Protein AF-A0A485DA08-F1 (afdb_monomer)

Structure (mmCIF, N/CA/C/O backbone):
data_AF-A0A485DA08-F1
#
_entry.id   AF-A0A485DA08-F1
#
loop_
_atom_site.group_PDB
_atom_site.id
_atom_site.type_symbol
_atom_site.label_atom_id
_atom_site.label_alt_id
_atom_site.label_comp_id
_atom_site.label_asym_id
_atom_site.label_entity_id
_atom_site.label_seq_id
_atom_site.pdbx_PDB_ins_code
_atom_site.Cartn_x
_atom_site.Cartn_y
_atom_site.Cartn_z
_atom_site.occupancy
_atom_site.B_iso_or_equiv
_atom_site.auth_seq_id
_atom_site.auth_comp_id
_atom_site.auth_asym_id
_atom_site.auth_atom_id
_atom_site.pdbx_PDB_model_num
ATOM 1 N N . MET A 1 1 ? -28.088 -1.353 9.184 1.00 78.06 1 MET A N 1
ATOM 2 C CA . MET A 1 1 ? -28.334 -0.936 10.583 1.00 78.06 1 MET A CA 1
ATOM 3 C C . MET A 1 1 ? -27.037 -1.175 11.334 1.00 78.06 1 MET A C 1
ATOM 5 O O . MET A 1 1 ? -26.453 -2.220 11.100 1.00 78.06 1 MET A O 1
ATOM 9 N N . VAL A 1 2 ? -26.554 -0.218 12.128 1.00 92.88 2 VAL A N 1
ATOM 10 C CA . VAL A 1 2 ? -25.319 -0.365 12.926 1.00 92.88 2 VAL A CA 1
ATOM 11 C C . VAL A 1 2 ? -25.723 -0.651 14.370 1.00 92.88 2 VAL A C 1
ATOM 13 O O . VAL A 1 2 ? -26.640 -0.004 14.876 1.00 92.88 2 VAL A O 1
ATOM 16 N N . SER A 1 3 ? -25.076 -1.623 15.008 1.00 95.06 3 SER A N 1
ATOM 17 C CA . SER A 1 3 ? -25.365 -2.071 16.374 1.00 95.06 3 SER A CA 1
ATOM 18 C C . SER A 1 3 ? -24.091 -2.117 17.229 1.00 95.06 3 SER A C 1
ATOM 20 O O . SER A 1 3 ? -22.995 -1.848 16.742 1.00 95.06 3 SER A O 1
ATOM 22 N N . GLY A 1 4 ? -24.216 -2.496 18.506 1.00 95.00 4 GLY A N 1
ATOM 23 C CA . GLY A 1 4 ? -23.060 -2.716 19.386 1.00 95.00 4 GLY A CA 1
ATOM 24 C C . GLY A 1 4 ? -22.165 -3.899 18.985 1.00 95.00 4 GLY A C 1
ATOM 25 O O . GLY A 1 4 ? -21.051 -4.004 19.488 1.00 95.00 4 GLY A O 1
ATOM 26 N N . PHE A 1 5 ? -22.625 -4.772 18.083 1.00 95.12 5 PHE A N 1
ATOM 27 C CA . PHE A 1 5 ? -21.857 -5.918 17.582 1.00 95.12 5 PHE A CA 1
ATOM 28 C C . PHE A 1 5 ? -21.074 -5.610 16.297 1.00 95.12 5 PHE A C 1
ATOM 30 O O . PHE A 1 5 ? -20.153 -6.354 15.945 1.00 95.12 5 PHE A O 1
ATOM 37 N N . THR A 1 6 ? -21.395 -4.494 15.632 1.00 97.12 6 THR A N 1
ATOM 38 C CA . THR A 1 6 ? -20.825 -4.130 14.335 1.00 97.12 6 THR A CA 1
ATOM 39 C C . THR A 1 6 ? -19.310 -3.945 14.426 1.00 97.12 6 THR A C 1
ATOM 41 O O . THR A 1 6 ? -18.796 -3.197 15.266 1.00 97.12 6 THR A O 1
ATOM 44 N N . GLN A 1 7 ? -18.586 -4.610 13.524 1.00 97.12 7 GLN A N 1
ATOM 45 C CA . GLN A 1 7 ? -17.144 -4.433 13.364 1.00 97.12 7 GLN A CA 1
ATOM 46 C C . GLN A 1 7 ? -16.840 -3.181 12.544 1.00 97.12 7 GLN A C 1
ATOM 48 O O . GLN A 1 7 ? -17.505 -2.879 11.553 1.00 97.12 7 GLN A O 1
ATOM 53 N N . VAL A 1 8 ? -15.801 -2.455 12.932 1.00 97.12 8 VAL A N 1
ATOM 54 C CA . VAL A 1 8 ? -15.388 -1.225 12.259 1.00 97.12 8 VAL A CA 1
ATOM 55 C C . VAL A 1 8 ? -14.069 -1.460 11.537 1.00 97.12 8 VAL A C 1
ATOM 57 O O . VAL A 1 8 ? -13.132 -2.058 12.062 1.00 97.12 8 VAL A O 1
ATOM 60 N N . VAL A 1 9 ? -13.983 -0.951 10.319 1.00 97.62 9 VAL A N 1
ATOM 61 C CA . VAL A 1 9 ? -12.714 -0.659 9.654 1.00 97.62 9 VAL A CA 1
ATOM 62 C C . VAL A 1 9 ? -12.714 0.814 9.278 1.00 97.62 9 VAL A C 1
ATOM 64 O O . VAL A 1 9 ? -13.768 1.427 9.109 1.00 97.62 9 VAL A O 1
ATOM 67 N N . ALA A 1 10 ? -11.543 1.418 9.152 1.00 97.81 10 ALA A N 1
ATOM 68 C CA . ALA A 1 10 ? -11.452 2.828 8.789 1.00 97.81 10 ALA A CA 1
ATOM 69 C C . ALA A 1 10 ? -10.574 3.042 7.564 1.00 97.81 10 ALA A C 1
ATOM 71 O O . ALA A 1 10 ? -9.757 2.196 7.207 1.00 97.81 10 ALA A O 1
ATOM 72 N N . VAL A 1 11 ? -10.722 4.203 6.938 1.00 98.31 11 VAL A N 1
ATOM 73 C CA . VAL A 1 11 ? -9.693 4.790 6.081 1.00 98.31 11 VAL A CA 1
ATOM 74 C C . VAL A 1 11 ? -9.275 6.130 6.671 1.00 98.31 11 VAL A C 1
ATOM 76 O O . VAL A 1 11 ? -10.125 6.985 6.913 1.00 98.31 11 VAL A O 1
ATOM 79 N N . ILE A 1 12 ? -7.973 6.303 6.905 1.00 98.19 12 ILE A N 1
ATOM 80 C CA . ILE A 1 12 ? -7.395 7.530 7.462 1.00 98.19 12 ILE A CA 1
ATOM 81 C C . ILE A 1 12 ? -6.596 8.304 6.417 1.00 98.19 12 ILE A C 1
ATOM 83 O O . ILE A 1 12 ? -5.911 7.710 5.580 1.00 98.19 12 ILE A O 1
ATOM 87 N N . GLY A 1 13 ? -6.644 9.631 6.488 1.00 97.38 13 GLY A N 1
ATOM 88 C CA . GLY A 1 13 ? -6.005 10.540 5.534 1.00 97.38 13 GLY A CA 1
ATOM 89 C C . GLY A 1 13 ? -6.291 12.000 5.864 1.00 97.38 13 GLY A C 1
ATOM 90 O O . GLY A 1 13 ? -7.008 12.273 6.823 1.00 97.38 13 GLY A O 1
ATOM 91 N N . HIS A 1 14 ? -5.725 12.912 5.070 1.00 96.56 14 HIS A N 1
ATOM 92 C CA . HIS A 1 14 ? -5.982 14.349 5.183 1.00 96.56 14 HIS A CA 1
ATOM 93 C C . HIS A 1 14 ? -5.669 15.099 3.869 1.00 96.56 14 HIS A C 1
ATOM 95 O O . HIS A 1 14 ? -4.539 15.009 3.380 1.00 96.56 14 HIS A O 1
ATOM 101 N N . PRO A 1 15 ? -6.616 15.857 3.284 1.00 95.81 15 PRO A N 1
ATOM 102 C CA . PRO A 1 15 ? -8.059 15.764 3.525 1.00 95.81 15 PRO A CA 1
ATOM 103 C C . PRO A 1 15 ? -8.587 14.376 3.129 1.00 95.81 15 PRO A C 1
ATOM 105 O O . PRO A 1 15 ? -8.014 13.717 2.254 1.00 95.81 15 PRO A O 1
ATOM 108 N N . ILE A 1 16 ? -9.673 13.916 3.758 1.00 94.00 16 ILE A N 1
ATOM 109 C CA . ILE A 1 16 ? -10.235 12.576 3.490 1.00 94.00 16 ILE A CA 1
ATOM 110 C C . ILE A 1 16 ? -11.349 12.564 2.430 1.00 94.00 16 ILE A C 1
ATOM 112 O O . ILE A 1 16 ? -11.714 11.504 1.932 1.00 94.00 16 ILE A O 1
ATOM 116 N N . THR A 1 17 ? -11.899 13.718 2.058 1.00 90.56 17 THR A N 1
ATOM 117 C CA . THR A 1 17 ? -13.181 13.843 1.331 1.00 90.56 17 THR A CA 1
ATOM 118 C C . THR A 1 17 ? -13.250 13.115 -0.016 1.00 90.56 17 THR A C 1
ATOM 120 O O . THR A 1 17 ? -14.321 12.681 -0.431 1.00 90.56 17 THR A O 1
ATOM 123 N N . GLN A 1 18 ? -12.122 12.943 -0.701 1.00 88.44 18 GLN A N 1
ATOM 124 C CA . GLN A 1 18 ? -12.028 12.304 -2.015 1.00 88.44 18 GLN A CA 1
ATOM 125 C C . GLN A 1 18 ? -11.972 10.765 -1.986 1.00 88.44 18 GLN A C 1
ATOM 127 O O . GLN A 1 18 ? -11.918 10.139 -3.050 1.00 88.44 18 GLN A O 1
ATOM 132 N N . VAL A 1 19 ? -11.903 10.129 -0.809 1.00 91.88 19 VAL A N 1
ATOM 133 C CA . VAL A 1 19 ? -11.719 8.671 -0.735 1.00 91.88 19 VAL A CA 1
ATOM 134 C C . VAL A 1 19 ? -12.990 7.910 -1.103 1.00 91.88 19 VAL A C 1
ATOM 136 O O . VAL A 1 19 ? -14.075 8.180 -0.603 1.00 91.88 19 VAL A O 1
ATOM 139 N N . LYS A 1 20 ? -12.835 6.891 -1.953 1.00 94.12 20 LYS A N 1
ATOM 140 C CA . LYS A 1 20 ? -13.937 6.022 -2.403 1.00 94.12 20 LYS A CA 1
ATOM 141 C C . LYS A 1 20 ? -14.049 4.715 -1.617 1.00 94.12 20 LYS A C 1
ATOM 143 O O . LYS A 1 20 ? -15.030 3.993 -1.761 1.00 94.12 20 LYS A O 1
ATOM 148 N N . SER A 1 21 ? -13.047 4.393 -0.794 1.00 94.88 21 SER A N 1
ATOM 149 C CA . SER A 1 21 ? -13.005 3.137 -0.040 1.00 94.88 21 SER A CA 1
ATOM 150 C C . SER A 1 21 ? -14.250 2.909 0.827 1.00 94.88 21 SER A C 1
ATOM 152 O O . SER A 1 21 ? -14.778 1.804 0.751 1.00 94.88 21 SER A O 1
ATOM 154 N N . PRO A 1 22 ? -14.791 3.905 1.567 1.00 96.56 22 PRO A N 1
ATOM 155 C CA . PRO A 1 22 ? -15.984 3.689 2.382 1.00 96.56 22 PRO A CA 1
ATOM 156 C C . PRO A 1 22 ? -17.185 3.224 1.560 1.00 96.56 22 PRO A C 1
ATOM 158 O O . PRO A 1 22 ? -17.860 2.280 1.952 1.00 96.56 22 PRO A O 1
ATOM 161 N N . GLU A 1 23 ? -17.424 3.828 0.392 1.00 96.94 23 GLU A N 1
ATOM 162 C CA . GLU A 1 23 ? -18.522 3.425 -0.491 1.00 96.94 23 GLU A CA 1
ATOM 163 C C . GLU A 1 23 ? -18.347 1.977 -0.972 1.00 96.94 23 GLU A C 1
ATOM 165 O O . GLU A 1 23 ? -19.266 1.166 -0.853 1.00 96.94 23 GLU A O 1
ATOM 170 N N . ASN A 1 24 ? -17.153 1.636 -1.465 1.00 96.19 24 ASN A N 1
ATOM 171 C CA . ASN A 1 24 ? -16.864 0.307 -2.003 1.00 96.19 24 ASN A CA 1
ATOM 172 C C . ASN A 1 24 ? -16.958 -0.788 -0.930 1.00 96.19 24 ASN A C 1
ATOM 174 O O . ASN A 1 24 ? -17.580 -1.822 -1.158 1.00 96.19 24 ASN A O 1
ATOM 178 N N . PHE A 1 25 ? -16.359 -0.560 0.243 1.00 97.06 25 PHE A N 1
ATOM 179 C CA . PHE A 1 25 ? -16.361 -1.536 1.333 1.00 97.06 25 PHE A CA 1
ATOM 180 C C . PHE A 1 25 ? -17.750 -1.700 1.940 1.00 97.06 25 PHE A C 1
ATOM 182 O O . PHE A 1 25 ? -18.176 -2.828 2.143 1.00 97.06 25 PHE A O 1
ATOM 189 N N . ASN A 1 26 ? -18.491 -0.612 2.177 1.00 97.56 26 ASN A N 1
ATOM 190 C CA . ASN A 1 26 ? -19.841 -0.716 2.737 1.00 97.56 26 ASN A CA 1
ATOM 191 C C . ASN A 1 26 ? -20.812 -1.404 1.777 1.00 97.56 26 ASN A C 1
ATOM 193 O O . ASN A 1 26 ? -21.660 -2.177 2.220 1.00 97.56 26 ASN A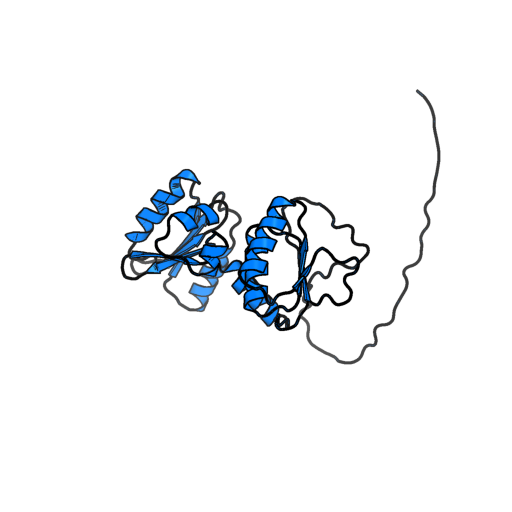 O 1
ATOM 197 N N . ARG A 1 27 ? -20.665 -1.178 0.465 1.00 97.88 27 ARG A N 1
ATOM 198 C CA . ARG A 1 27 ? -21.413 -1.927 -0.550 1.00 97.88 27 ARG A CA 1
ATOM 199 C C . ARG A 1 27 ? -21.095 -3.420 -0.476 1.00 97.88 27 ARG A C 1
ATOM 201 O O . ARG A 1 27 ? -22.013 -4.224 -0.370 1.00 97.88 27 ARG A O 1
ATOM 208 N N . TYR A 1 28 ? -19.810 -3.770 -0.447 1.00 97.19 28 TYR A N 1
ATOM 209 C CA . TYR A 1 28 ? -19.369 -5.156 -0.309 1.00 97.19 28 TYR A CA 1
ATOM 210 C C . TYR A 1 28 ? -19.883 -5.800 0.990 1.00 97.19 28 TYR A C 1
ATOM 212 O O . TYR A 1 28 ? -20.427 -6.898 0.953 1.00 97.19 28 TYR A O 1
ATOM 220 N N . PHE A 1 29 ? -19.793 -5.114 2.134 1.00 97.06 29 PHE A N 1
ATOM 221 C CA . PHE A 1 29 ? -20.309 -5.620 3.409 1.00 97.06 29 PHE A CA 1
ATOM 222 C C . PHE A 1 29 ? -21.815 -5.876 3.362 1.00 97.06 29 PHE A C 1
ATOM 224 O O . PHE A 1 29 ? -22.266 -6.910 3.848 1.00 97.06 29 PHE A O 1
ATOM 231 N N . ALA A 1 30 ? -22.586 -4.989 2.728 1.00 96.56 30 ALA A N 1
ATOM 232 C CA . ALA A 1 30 ? -24.021 -5.181 2.550 1.00 96.56 30 ALA A CA 1
ATOM 233 C C . ALA A 1 30 ? -24.337 -6.387 1.647 1.00 96.56 30 ALA A C 1
ATOM 235 O O . ALA A 1 30 ? -25.183 -7.206 2.002 1.00 96.56 30 ALA A O 1
ATOM 236 N N . GLU A 1 31 ? -23.638 -6.527 0.517 1.00 97.75 31 GLU A N 1
ATOM 237 C CA . GLU A 1 31 ? -23.794 -7.655 -0.416 1.00 97.75 31 GLU A CA 1
ATOM 238 C C . GLU A 1 31 ? -23.437 -9.000 0.232 1.00 97.75 31 GLU A C 1
ATOM 240 O O . GLU A 1 31 ? -24.087 -10.006 -0.042 1.00 97.75 31 GLU A O 1
ATOM 245 N N . GLN A 1 32 ? -22.433 -9.015 1.112 1.00 97.62 32 GLN A N 1
ATOM 246 C CA . GLN A 1 32 ? -21.987 -10.208 1.839 1.00 97.62 32 GLN A CA 1
ATOM 247 C C . GLN A 1 32 ? -22.701 -10.416 3.185 1.00 97.62 32 GLN A C 1
ATOM 249 O O . GLN A 1 32 ? -22.339 -11.326 3.927 1.00 97.62 32 GLN A O 1
ATOM 254 N N . GLN A 1 33 ? -23.686 -9.575 3.525 1.00 96.25 33 GLN A N 1
ATOM 255 C CA . GLN A 1 33 ? -24.402 -9.603 4.809 1.00 96.25 33 GLN A CA 1
ATOM 256 C C . GLN A 1 33 ? -23.464 -9.585 6.034 1.00 96.25 33 GLN A C 1
ATOM 258 O O . GLN A 1 33 ? -23.736 -10.205 7.062 1.00 96.25 33 GLN A O 1
ATOM 263 N N . MET A 1 34 ? -22.344 -8.869 5.927 1.00 96.25 34 MET A N 1
ATOM 264 C CA . MET A 1 34 ? -21.373 -8.706 7.005 1.00 96.25 34 MET A CA 1
ATOM 265 C C . MET A 1 34 ? -21.822 -7.584 7.945 1.00 96.25 34 MET A C 1
ATOM 267 O O . MET A 1 34 ? -22.087 -6.469 7.492 1.00 96.25 34 MET A O 1
ATOM 271 N N . ASP A 1 35 ? -21.845 -7.842 9.257 1.00 96.62 35 ASP A N 1
ATOM 272 C CA . ASP A 1 35 ? -22.070 -6.805 10.276 1.00 96.62 35 ASP A CA 1
ATOM 273 C C . ASP A 1 35 ? -20.799 -5.962 10.458 1.00 96.62 35 ASP A C 1
ATOM 275 O O . ASP A 1 35 ? -20.039 -6.086 11.422 1.00 96.62 35 ASP A O 1
ATOM 279 N N . SER A 1 36 ? -20.484 -5.174 9.432 1.00 97.31 36 SER A N 1
ATOM 280 C CA . SER A 1 36 ? -19.269 -4.375 9.348 1.00 97.31 36 SER A CA 1
ATOM 281 C C . SER A 1 36 ? -19.519 -3.041 8.660 1.00 97.31 36 SER A C 1
ATOM 283 O O . SER A 1 36 ? -20.345 -2.935 7.754 1.00 97.31 36 SER A O 1
ATOM 285 N N . VAL A 1 37 ? -18.771 -2.019 9.070 1.00 97.56 37 VAL A N 1
ATOM 286 C CA . VAL A 1 37 ? -18.805 -0.690 8.457 1.00 97.56 37 VAL A CA 1
ATOM 287 C C . VAL A 1 37 ? -17.393 -0.161 8.236 1.00 97.56 37 VAL A C 1
ATOM 289 O O . VAL A 1 37 ? -16.526 -0.276 9.102 1.00 97.56 37 VAL A O 1
ATOM 292 N N . MET A 1 38 ? -17.166 0.440 7.070 1.00 97.94 38 MET A N 1
ATOM 293 C CA . MET A 1 38 ? -16.008 1.276 6.795 1.00 97.94 38 MET A CA 1
ATOM 294 C C . MET A 1 38 ? -16.358 2.749 6.983 1.00 97.94 38 MET A C 1
ATOM 296 O O . MET A 1 38 ? -17.259 3.262 6.315 1.00 97.94 38 MET A O 1
ATOM 300 N N . ILE A 1 39 ? -15.595 3.442 7.828 1.00 97.12 39 ILE A N 1
ATOM 301 C CA . ILE A 1 39 ? -15.735 4.887 8.051 1.00 97.12 39 ILE A CA 1
ATOM 302 C C . ILE A 1 39 ? -14.521 5.668 7.516 1.00 97.12 39 ILE A C 1
ATOM 304 O O . ILE A 1 39 ? -13.384 5.207 7.653 1.00 97.12 39 ILE A O 1
ATOM 308 N N . PRO A 1 40 ? -14.716 6.849 6.903 1.00 97.88 40 PRO A N 1
ATOM 309 C CA . PRO A 1 40 ? -13.626 7.789 6.678 1.00 97.88 40 PRO A CA 1
ATOM 310 C C . PRO A 1 40 ? -13.299 8.528 7.978 1.00 97.88 40 PRO A C 1
ATOM 312 O O . PRO A 1 40 ? -14.202 8.990 8.674 1.00 97.88 40 PRO A O 1
ATOM 315 N N . VAL A 1 41 ? -12.013 8.670 8.291 1.00 97.94 41 VAL A N 1
ATOM 316 C CA . VAL A 1 41 ? -11.549 9.454 9.441 1.00 97.94 41 VAL A CA 1
ATOM 317 C C . VAL A 1 41 ? -10.520 10.466 8.951 1.00 97.94 41 VAL A C 1
ATOM 319 O O . VAL A 1 41 ? -9.446 10.095 8.473 1.00 97.94 41 VAL A O 1
ATOM 322 N N . ASP A 1 42 ? -10.870 11.747 9.040 1.00 97.94 42 ASP A N 1
ATOM 323 C CA . ASP A 1 42 ? -9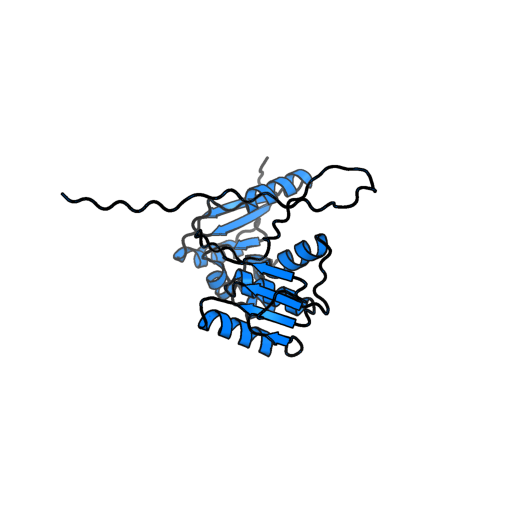.955 12.839 8.717 1.00 97.94 42 ASP A CA 1
ATOM 324 C C . ASP A 1 42 ? -9.041 13.092 9.921 1.00 97.94 42 ASP A C 1
ATOM 326 O O . ASP A 1 42 ? -9.508 13.482 10.992 1.00 97.94 42 ASP A O 1
ATOM 330 N N . ILE A 1 43 ? -7.752 12.788 9.768 1.00 97.56 43 ILE A N 1
ATOM 331 C CA . ILE A 1 43 ? -6.758 12.863 10.844 1.00 97.56 43 ILE A CA 1
ATOM 332 C C . ILE A 1 43 ? -5.662 13.820 10.408 1.00 97.56 43 ILE A C 1
ATOM 334 O O . ILE A 1 43 ? -4.986 13.556 9.415 1.00 97.56 43 ILE A O 1
ATOM 338 N N . ALA A 1 44 ? -5.441 14.892 11.168 1.00 97.50 44 ALA A N 1
ATOM 339 C CA . ALA A 1 44 ? -4.331 15.804 10.918 1.00 97.50 44 ALA A CA 1
ATOM 340 C C . ALA A 1 44 ? -2.973 15.058 10.981 1.00 97.50 44 ALA A C 1
ATOM 342 O O . ALA A 1 44 ? -2.836 14.125 11.781 1.00 97.50 44 ALA A O 1
ATOM 343 N N . PRO A 1 45 ? -1.965 15.422 10.162 1.00 97.00 45 PRO A N 1
ATOM 344 C CA . PRO A 1 45 ? -0.660 14.741 10.116 1.00 97.00 45 PRO A CA 1
ATOM 345 C C . PRO A 1 45 ? 0.007 14.519 11.478 1.00 97.00 45 PRO A C 1
ATOM 347 O O . PRO A 1 45 ? 0.581 13.460 11.727 1.00 97.00 45 PRO A O 1
ATOM 350 N N . GLU A 1 46 ? -0.102 15.493 12.370 1.00 97.38 46 GLU A N 1
ATOM 351 C CA . GLU A 1 46 ? 0.432 15.481 13.728 1.00 97.38 46 GLU A CA 1
ATOM 352 C C . GLU A 1 46 ? -0.274 14.479 14.655 1.00 97.38 46 GLU A C 1
ATOM 354 O O . GLU A 1 46 ? 0.367 13.916 15.539 1.00 97.38 46 GLU A O 1
ATOM 359 N N . ALA A 1 47 ? -1.553 14.182 14.412 1.00 98.00 47 ALA A N 1
ATOM 360 C CA . ALA A 1 47 ? -2.382 13.324 15.263 1.00 98.00 47 ALA A CA 1
ATOM 361 C C . ALA A 1 47 ? -2.356 11.837 14.854 1.00 98.00 47 ALA A C 1
ATOM 363 O O . ALA A 1 47 ? -2.962 10.990 15.514 1.00 98.00 47 ALA A O 1
ATOM 364 N N . VAL A 1 48 ? -1.655 11.479 13.769 1.00 98.19 48 VAL A N 1
ATOM 365 C CA . VAL A 1 48 ? -1.619 10.091 13.271 1.00 98.19 48 VAL A CA 1
ATOM 366 C C . VAL A 1 48 ? -1.008 9.115 14.282 1.00 98.19 48 VAL A C 1
ATOM 368 O O . VAL A 1 48 ? -1.417 7.957 14.349 1.00 98.19 48 VAL A O 1
ATOM 371 N N . ALA A 1 49 ? -0.049 9.575 15.091 1.00 98.38 49 ALA A N 1
ATOM 372 C CA . ALA A 1 49 ? 0.575 8.754 16.124 1.00 98.38 49 ALA A CA 1
ATOM 373 C C . ALA A 1 49 ? -0.419 8.393 17.232 1.00 98.38 49 ALA A C 1
ATOM 375 O O . ALA A 1 49 ? -0.548 7.216 17.572 1.00 98.38 49 ALA A O 1
ATOM 376 N N . ASP A 1 50 ? -1.176 9.377 17.714 1.00 98.50 50 ASP A N 1
ATOM 377 C CA . ASP A 1 50 ? -2.189 9.182 18.751 1.00 98.50 50 ASP A CA 1
ATOM 378 C C . ASP A 1 50 ? -3.332 8.296 18.251 1.00 98.50 50 ASP A C 1
ATOM 380 O O . ASP A 1 50 ? -3.789 7.401 18.963 1.00 98.50 50 ASP A O 1
ATOM 384 N N . TYR A 1 51 ? -3.738 8.464 16.989 1.00 98.00 51 TYR A N 1
ATOM 385 C CA . TYR A 1 51 ? -4.734 7.598 16.362 1.00 98.00 51 TYR A CA 1
ATOM 386 C C . TYR A 1 51 ? -4.287 6.127 16.339 1.00 98.00 51 TYR A C 1
ATOM 388 O O . TYR A 1 51 ? -5.041 5.237 16.740 1.00 98.00 51 TYR A O 1
ATOM 396 N N . LEU A 1 52 ? -3.052 5.850 15.902 1.00 98.12 52 LEU A N 1
ATOM 397 C CA . LEU A 1 52 ? -2.526 4.481 15.877 1.00 98.12 52 LEU A CA 1
ATOM 398 C C . LEU A 1 52 ? -2.287 3.929 17.288 1.00 98.12 52 LEU A C 1
ATOM 400 O O . LEU A 1 52 ? -2.431 2.727 17.503 1.00 98.12 52 LEU A O 1
ATOM 404 N N . LEU A 1 53 ? -1.969 4.777 18.268 1.00 98.00 53 LEU A N 1
ATOM 405 C CA . LEU A 1 53 ? -1.916 4.369 19.669 1.00 98.00 53 LEU A CA 1
ATOM 406 C C . LEU A 1 53 ? -3.296 3.924 20.171 1.00 98.00 53 LEU A C 1
ATOM 408 O O . LEU A 1 53 ? -3.414 2.828 20.717 1.00 98.00 53 LEU A O 1
ATOM 412 N N . ALA A 1 54 ? -4.339 4.714 19.912 1.00 97.56 54 ALA A N 1
ATOM 413 C CA . ALA A 1 54 ? -5.713 4.386 20.286 1.00 97.56 54 ALA A CA 1
ATOM 414 C C . ALA A 1 54 ? -6.230 3.114 19.589 1.00 97.56 54 ALA A C 1
ATOM 416 O O . ALA A 1 54 ? -6.919 2.301 20.210 1.00 97.56 54 ALA A O 1
ATOM 417 N N . LEU A 1 55 ? -5.854 2.894 18.322 1.00 97.62 55 LEU A N 1
ATOM 418 C CA . LEU A 1 55 ? -6.248 1.714 17.545 1.00 97.62 55 LEU A CA 1
ATOM 419 C C . LEU A 1 55 ? -5.900 0.394 18.257 1.00 97.62 55 LEU A C 1
ATOM 421 O O . LEU A 1 55 ? -6.695 -0.551 18.206 1.00 97.62 55 LEU A O 1
ATOM 425 N N . ARG A 1 56 ? -4.764 0.339 18.968 1.00 97.50 56 ARG A N 1
ATOM 426 C CA . ARG A 1 56 ? -4.318 -0.853 19.716 1.00 97.50 56 ARG A CA 1
ATOM 427 C C . ARG 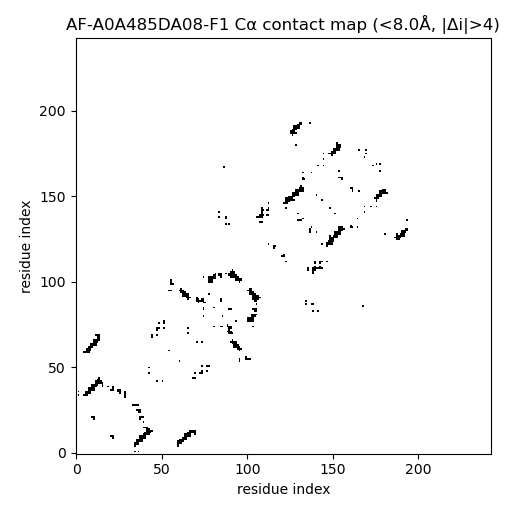A 1 56 ? -5.382 -1.324 20.718 1.00 97.50 56 ARG A C 1
ATOM 429 O O . ARG A 1 56 ? -5.715 -2.507 20.751 1.00 97.50 56 ARG A O 1
ATOM 436 N N . GLY A 1 57 ? -5.999 -0.392 21.448 1.00 96.56 57 GLY A N 1
ATOM 437 C CA . GLY A 1 57 ? -7.059 -0.668 22.428 1.00 96.56 57 GLY A CA 1
ATOM 438 C C . GLY A 1 57 ? -8.479 -0.769 21.853 1.00 96.56 57 GLY A C 1
ATOM 439 O O . GLY A 1 57 ? -9.409 -1.121 22.574 1.00 96.56 57 GLY A O 1
ATOM 440 N N . TRP A 1 58 ? -8.684 -0.477 20.564 1.00 96.56 58 TRP A N 1
ATOM 441 C CA . TRP A 1 58 ? -10.025 -0.376 19.978 1.00 96.56 58 TRP A CA 1
ATOM 442 C C . TRP A 1 58 ? -10.638 -1.746 19.650 1.00 96.56 58 TRP A C 1
ATOM 444 O O . TRP A 1 58 ? -10.506 -2.249 18.536 1.00 96.56 58 TRP A O 1
ATOM 454 N N . LEU A 1 59 ? -11.323 -2.372 20.605 1.00 95.56 59 LEU A N 1
ATOM 455 C CA . LEU A 1 59 ? -11.696 -3.796 20.554 1.00 95.56 59 LEU A CA 1
ATOM 456 C C . LEU A 1 59 ? -12.472 -4.252 19.303 1.00 95.56 59 LEU A C 1
ATOM 458 O O . LEU A 1 59 ? -12.159 -5.313 18.775 1.00 95.56 59 LEU A O 1
ATOM 462 N N . ASN A 1 60 ? -13.423 -3.467 18.791 1.00 96.19 60 ASN A N 1
ATOM 463 C CA . ASN A 1 60 ? -14.206 -3.813 17.594 1.00 96.19 60 ASN A CA 1
ATOM 464 C C . ASN A 1 60 ? -13.667 -3.201 16.286 1.00 96.19 60 ASN A C 1
ATOM 466 O O . ASN A 1 60 ? -14.423 -3.076 15.323 1.00 96.19 60 ASN A O 1
ATOM 470 N N . MET A 1 61 ? -12.389 -2.802 16.235 1.00 95.81 61 MET A N 1
ATOM 471 C CA . MET A 1 61 ? -11.732 -2.383 14.994 1.00 95.81 61 MET A CA 1
ATOM 472 C C . MET A 1 61 ? -10.568 -3.301 14.626 1.00 95.81 61 MET A C 1
ATOM 474 O O . MET A 1 61 ? -9.578 -3.403 15.350 1.00 95.81 61 MET A O 1
ATOM 478 N N . SER A 1 62 ? -10.688 -3.955 13.470 1.00 92.31 62 SER A N 1
ATOM 479 C CA . SER A 1 62 ? -9.758 -4.995 13.004 1.00 92.31 62 SER A CA 1
ATOM 480 C C . SER A 1 62 ? -8.583 -4.457 12.182 1.00 92.31 62 SER A C 1
ATOM 482 O O . SER A 1 62 ? -7.560 -5.130 12.030 1.00 92.31 62 SER A O 1
ATOM 484 N N . GLY A 1 63 ? -8.696 -3.238 11.657 1.00 95.75 63 GLY A N 1
ATOM 485 C CA . GLY A 1 63 ? -7.653 -2.627 10.849 1.00 95.75 63 GLY A CA 1
ATOM 486 C C . GLY A 1 63 ? -8.091 -1.334 10.180 1.00 95.75 63 GLY A C 1
ATOM 487 O O . GLY A 1 63 ? -9.259 -0.940 10.232 1.00 95.75 63 GLY A O 1
ATOM 488 N N . VAL A 1 64 ? -7.127 -0.675 9.545 1.00 97.94 64 VAL A N 1
ATOM 489 C CA . VAL A 1 64 ? -7.318 0.622 8.897 1.00 97.94 64 VAL A CA 1
ATOM 490 C C . VAL A 1 64 ? -6.596 0.677 7.557 1.00 97.94 64 VAL A C 1
ATOM 492 O O . VAL A 1 64 ? -5.476 0.193 7.408 1.00 97.94 64 VAL A O 1
ATOM 495 N N . LEU A 1 65 ? -7.234 1.288 6.568 1.00 98.31 65 LEU A N 1
ATOM 496 C CA . LEU A 1 65 ? -6.581 1.747 5.354 1.00 98.31 65 LEU A CA 1
ATOM 497 C C . LEU A 1 65 ? -5.918 3.096 5.624 1.00 98.31 65 LEU A C 1
ATOM 499 O O . LEU A 1 65 ? -6.460 3.939 6.335 1.00 98.31 65 LEU A O 1
ATOM 503 N N . VAL A 1 66 ? -4.761 3.316 5.016 1.00 97.69 66 VAL A N 1
ATOM 504 C CA . VAL A 1 66 ? -3.962 4.529 5.190 1.00 97.69 66 VAL A CA 1
ATOM 505 C C . VAL A 1 66 ? -3.757 5.177 3.828 1.00 97.69 66 VAL A C 1
ATOM 507 O O . VAL A 1 66 ? -3.244 4.558 2.893 1.00 97.69 66 VAL A O 1
ATOM 510 N N . THR A 1 67 ? -4.154 6.438 3.696 1.00 94.81 67 THR A N 1
ATOM 511 C CA . THR A 1 67 ? -3.911 7.234 2.491 1.00 94.81 67 THR A CA 1
ATOM 512 C C . THR A 1 67 ? -3.020 8.439 2.786 1.00 94.81 67 THR A C 1
ATOM 514 O O . THR A 1 67 ? -2.446 8.564 3.868 1.00 94.81 67 THR A O 1
ATOM 517 N N . VAL A 1 68 ? -2.805 9.284 1.779 1.00 91.50 68 VAL A N 1
ATOM 518 C CA . VAL A 1 68 ? -2.011 10.507 1.911 1.00 91.50 68 VAL A CA 1
ATOM 519 C C . VAL A 1 68 ? -2.552 11.404 3.038 1.00 91.50 68 VAL A C 1
ATOM 521 O O . VAL A 1 68 ? -3.771 11.481 3.214 1.00 91.50 68 VAL A O 1
ATOM 524 N N . PRO A 1 69 ? -1.671 12.072 3.802 1.00 94.50 69 PRO A N 1
ATOM 525 C CA . PRO A 1 69 ? -0.203 12.040 3.745 1.00 94.50 69 PRO A CA 1
ATOM 526 C C . PRO A 1 69 ? 0.431 10.975 4.669 1.00 94.50 69 PRO A C 1
ATOM 528 O O . PRO A 1 69 ? 1.647 10.937 4.836 1.00 94.50 69 PRO A O 1
ATOM 531 N N . HIS A 1 70 ? -0.368 10.085 5.260 1.00 97.00 70 HIS A N 1
ATOM 532 C CA . HIS A 1 70 ? 0.032 9.284 6.422 1.00 97.00 70 HIS A CA 1
ATOM 533 C C . HIS A 1 70 ? 0.871 8.046 6.109 1.00 97.00 70 HIS A C 1
ATOM 535 O O . HIS A 1 70 ? 1.508 7.514 7.013 1.00 97.00 70 HIS A O 1
ATOM 541 N N . LYS A 1 71 ? 0.910 7.578 4.854 1.00 96.38 71 LYS A N 1
ATOM 542 C CA . LYS A 1 71 ? 1.491 6.268 4.487 1.00 96.38 71 LYS A CA 1
ATOM 543 C C . LYS A 1 71 ? 2.912 6.030 5.016 1.00 96.38 71 LYS A C 1
ATOM 545 O O . LYS A 1 71 ? 3.206 4.938 5.493 1.00 96.38 71 LYS A O 1
ATOM 550 N N . GLN A 1 72 ? 3.793 7.028 4.927 1.00 95.69 72 GLN A N 1
ATOM 551 C CA . GLN A 1 72 ? 5.185 6.901 5.382 1.00 95.69 72 GLN A CA 1
ATOM 552 C C . GLN A 1 72 ? 5.294 7.000 6.904 1.00 95.69 72 GLN A C 1
ATOM 554 O O . GLN A 1 72 ? 5.958 6.184 7.534 1.00 95.69 72 GLN A O 1
ATOM 559 N N . ARG A 1 73 ? 4.595 7.968 7.511 1.00 97.25 73 ARG A N 1
ATOM 560 C CA . ARG A 1 73 ? 4.611 8.160 8.965 1.00 97.25 73 ARG A CA 1
ATOM 561 C C . ARG A 1 73 ? 4.010 6.963 9.697 1.00 97.25 73 ARG A C 1
ATOM 563 O O . ARG A 1 73 ? 4.562 6.520 10.693 1.00 97.25 73 ARG A O 1
ATOM 570 N N . ALA A 1 74 ? 2.925 6.401 9.178 1.00 97.94 74 ALA A N 1
ATOM 571 C CA . ALA A 1 74 ? 2.319 5.193 9.714 1.00 97.94 74 ALA A CA 1
ATOM 572 C C . ALA A 1 74 ? 3.280 3.992 9.659 1.00 97.94 74 ALA A C 1
ATOM 574 O O . ALA A 1 74 ? 3.322 3.211 10.605 1.00 97.94 74 ALA A O 1
ATOM 575 N N . ALA A 1 75 ? 4.114 3.881 8.617 1.00 97.94 75 ALA A N 1
ATOM 576 C CA . ALA A 1 75 ? 5.093 2.799 8.498 1.00 97.94 75 ALA A CA 1
ATOM 577 C C . ALA A 1 75 ? 6.121 2.807 9.644 1.00 97.94 75 ALA A C 1
ATOM 579 O O . ALA A 1 75 ? 6.579 1.749 10.058 1.00 97.94 75 ALA A O 1
ATOM 580 N N . THR A 1 76 ? 6.442 3.982 10.201 1.00 97.75 76 THR A N 1
ATOM 581 C CA . THR A 1 76 ? 7.368 4.109 11.341 1.00 97.75 76 THR A CA 1
ATOM 582 C C . THR A 1 76 ? 6.709 3.881 12.705 1.00 97.75 76 THR A C 1
ATOM 584 O O . THR A 1 76 ? 7.398 3.935 13.717 1.00 97.75 76 THR A O 1
ATOM 587 N N . LEU A 1 77 ? 5.381 3.730 12.757 1.00 98.12 77 LEU A N 1
ATOM 588 C CA . LEU A 1 77 ? 4.589 3.696 13.998 1.00 98.12 77 LEU A CA 1
ATOM 589 C C . LEU A 1 77 ? 3.946 2.328 14.281 1.00 98.12 77 LEU A C 1
ATOM 591 O O . LEU A 1 77 ? 3.446 2.105 15.389 1.00 98.12 77 LEU A O 1
ATOM 595 N N . VAL A 1 78 ? 3.919 1.445 13.281 1.00 98.38 78 VAL A N 1
ATOM 596 C CA . VAL A 1 78 ? 3.443 0.062 13.409 1.00 98.38 78 VAL A CA 1
ATOM 597 C C . VAL A 1 78 ? 4.524 -0.844 13.997 1.00 98.38 78 VAL A C 1
ATOM 599 O O . VAL A 1 78 ? 5.713 -0.540 13.923 1.00 98.38 78 VAL A O 1
ATOM 602 N N . ASP A 1 79 ? 4.102 -1.966 14.571 1.00 98.38 79 ASP A N 1
ATOM 603 C CA . ASP A 1 79 ? 4.982 -2.894 15.285 1.00 98.38 79 ASP A CA 1
ATOM 604 C C . ASP A 1 79 ? 5.642 -3.900 14.323 1.00 98.38 79 ASP A C 1
ATOM 606 O O . ASP A 1 79 ? 6.781 -4.323 14.524 1.00 98.38 79 ASP A O 1
ATOM 610 N N . GLU A 1 80 ? 4.947 -4.258 13.240 1.00 98.06 80 GLU A N 1
ATOM 611 C CA . GLU A 1 80 ? 5.446 -5.149 12.195 1.00 98.06 80 GLU A CA 1
ATOM 612 C C . GLU A 1 80 ? 5.212 -4.565 10.798 1.00 98.06 80 GLU A C 1
ATOM 614 O O . GLU A 1 80 ? 4.195 -3.930 10.528 1.00 98.06 80 GLU A O 1
ATOM 619 N N . LEU A 1 81 ? 6.139 -4.834 9.880 1.00 98.44 81 LEU A N 1
ATOM 620 C CA . LEU A 1 81 ? 6.010 -4.509 8.460 1.00 98.44 81 LEU A CA 1
ATOM 621 C C . LEU A 1 81 ? 6.262 -5.760 7.632 1.00 98.44 81 LEU A C 1
ATOM 623 O O . LEU A 1 81 ? 7.254 -6.463 7.864 1.00 98.44 81 LEU A O 1
ATOM 627 N N . THR A 1 82 ? 5.422 -5.984 6.621 1.00 96.69 82 THR A N 1
ATOM 628 C CA . THR A 1 82 ? 5.731 -6.951 5.559 1.00 96.69 82 THR A CA 1
ATOM 629 C C . THR A 1 82 ? 7.027 -6.555 4.836 1.00 96.69 82 THR A C 1
ATOM 631 O O . THR A 1 82 ? 7.402 -5.375 4.855 1.00 96.69 82 THR A O 1
ATOM 634 N N . PRO A 1 83 ? 7.723 -7.496 4.163 1.00 93.69 83 PRO A N 1
ATOM 635 C CA . PRO A 1 83 ? 8.944 -7.176 3.422 1.00 93.69 83 PRO A CA 1
ATOM 636 C C . PRO A 1 83 ? 8.754 -5.995 2.458 1.00 93.69 83 PRO A C 1
ATO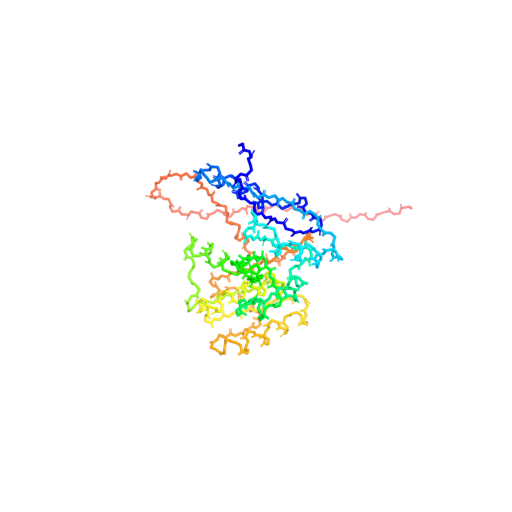M 638 O O . PRO A 1 83 ? 9.469 -4.999 2.553 1.00 93.69 83 PRO A O 1
ATOM 641 N N . ARG A 1 84 ? 7.714 -6.028 1.614 1.00 93.44 84 ARG A N 1
ATOM 642 C CA . ARG A 1 84 ? 7.402 -4.935 0.678 1.00 93.44 84 ARG A CA 1
ATOM 643 C C . ARG A 1 84 ? 7.148 -3.593 1.368 1.00 93.44 84 ARG A C 1
ATOM 645 O O . ARG A 1 84 ? 7.691 -2.580 0.933 1.00 93.44 84 ARG A O 1
ATOM 652 N N . ALA A 1 85 ? 6.385 -3.559 2.463 1.00 96.25 85 ALA A N 1
ATOM 653 C CA . ALA A 1 85 ? 6.113 -2.313 3.183 1.00 96.25 85 ALA A CA 1
ATOM 654 C C . ALA A 1 85 ? 7.376 -1.741 3.841 1.00 96.25 85 ALA A C 1
ATOM 656 O O . ALA A 1 85 ? 7.600 -0.529 3.806 1.00 96.25 85 ALA A O 1
ATOM 657 N N . ARG A 1 86 ? 8.240 -2.618 4.368 1.00 95.88 86 ARG A N 1
ATOM 658 C CA . ARG A 1 86 ? 9.548 -2.255 4.922 1.00 95.88 86 ARG A CA 1
ATOM 659 C C . ARG A 1 86 ? 10.457 -1.644 3.861 1.00 95.88 86 ARG A C 1
ATOM 661 O O . ARG A 1 86 ? 11.007 -0.572 4.088 1.00 95.88 86 ARG A O 1
ATOM 668 N N . HIS A 1 87 ? 10.584 -2.276 2.696 1.00 92.38 87 HIS A N 1
ATOM 669 C CA . HIS A 1 87 ? 11.454 -1.775 1.628 1.00 92.38 87 HIS A CA 1
ATOM 670 C C . HIS A 1 87 ? 10.943 -0.470 1.014 1.00 92.38 87 HIS A C 1
ATOM 672 O O . HIS A 1 87 ? 11.737 0.413 0.687 1.00 92.38 87 HIS A O 1
ATOM 678 N N . LEU A 1 88 ? 9.623 -0.317 0.890 1.00 92.81 88 LEU A N 1
ATOM 679 C CA . LEU A 1 88 ? 8.995 0.899 0.370 1.00 92.81 88 LEU A CA 1
ATOM 680 C C . LEU A 1 88 ? 8.900 2.025 1.409 1.00 92.81 88 LEU A C 1
ATOM 682 O O . LEU A 1 88 ? 8.643 3.168 1.027 1.00 92.81 88 LEU A O 1
ATOM 686 N N . ASN A 1 89 ? 9.124 1.718 2.691 1.00 94.44 89 ASN A N 1
ATOM 687 C CA . ASN A 1 89 ? 8.931 2.619 3.828 1.00 94.44 89 ASN A CA 1
ATOM 688 C C . ASN A 1 89 ? 7.556 3.313 3.796 1.00 94.44 89 ASN A C 1
ATOM 690 O O . ASN A 1 89 ? 7.434 4.531 3.943 1.00 94.44 89 ASN A O 1
ATOM 694 N N . ALA A 1 90 ? 6.517 2.535 3.499 1.00 95.69 90 ALA A N 1
ATOM 695 C CA . ALA A 1 90 ? 5.155 3.024 3.357 1.00 95.69 90 ALA A CA 1
ATOM 696 C C . ALA A 1 90 ? 4.158 1.900 3.638 1.00 95.69 90 ALA A C 1
ATOM 698 O O . ALA A 1 90 ? 4.391 0.755 3.258 1.00 95.69 90 ALA A O 1
ATOM 699 N N . VAL A 1 91 ? 3.029 2.251 4.249 1.00 97.62 91 VAL A N 1
ATOM 700 C CA . VAL A 1 91 ? 1.889 1.351 4.460 1.00 97.62 91 VAL A CA 1
ATOM 701 C C . VAL A 1 91 ? 0.621 1.995 3.915 1.00 97.62 91 VAL A C 1
ATOM 703 O O . VAL A 1 91 ? 0.411 3.197 4.077 1.00 97.62 91 VAL A O 1
ATOM 706 N N . ASN A 1 92 ? -0.229 1.214 3.256 1.00 96.94 92 ASN A N 1
ATOM 707 C CA . ASN A 1 92 ? -1.576 1.636 2.854 1.00 96.94 92 ASN A CA 1
ATOM 708 C C . ASN A 1 92 ? -2.677 0.814 3.545 1.00 96.94 92 ASN A C 1
ATOM 710 O O . ASN A 1 92 ? -3.856 1.140 3.414 1.00 96.94 92 ASN A O 1
ATOM 714 N N . VAL A 1 93 ? -2.297 -0.222 4.293 1.00 98.00 93 VAL A N 1
ATOM 715 C CA . VAL A 1 93 ? -3.178 -1.014 5.144 1.00 98.00 93 VAL A CA 1
ATOM 716 C C . VAL A 1 93 ? -2.444 -1.375 6.429 1.00 98.00 93 VAL A C 1
ATOM 718 O O . VAL A 1 93 ? -1.246 -1.655 6.424 1.00 98.00 93 VAL A O 1
ATOM 721 N N . ILE A 1 94 ? -3.174 -1.364 7.533 1.00 98.56 94 ILE A N 1
ATOM 722 C CA . ILE A 1 94 ? -2.721 -1.819 8.839 1.00 98.56 94 ILE A CA 1
ATOM 723 C C . ILE A 1 94 ? -3.749 -2.818 9.345 1.00 98.56 94 ILE A C 1
ATOM 725 O O . ILE A 1 94 ? -4.936 -2.509 9.440 1.00 98.56 94 ILE A O 1
ATOM 729 N N . ARG A 1 95 ? -3.286 -4.014 9.685 1.00 97.81 95 ARG A N 1
ATOM 730 C CA . ARG A 1 95 ? -4.059 -5.028 10.394 1.00 97.81 95 ARG A CA 1
ATOM 731 C C . ARG A 1 95 ? -3.725 -4.937 11.874 1.00 97.81 95 ARG A C 1
ATOM 733 O O . ARG A 1 95 ? -2.549 -4.903 12.232 1.00 97.81 95 ARG A O 1
ATOM 740 N N . LYS A 1 96 ? -4.744 -4.956 12.730 1.00 97.88 96 LYS A N 1
ATOM 741 C CA . LYS A 1 96 ? -4.540 -5.165 14.160 1.00 97.88 96 LYS A CA 1
ATOM 742 C C . LYS A 1 96 ? -4.525 -6.662 14.466 1.00 97.88 96 LYS A C 1
ATOM 744 O O . LYS A 1 96 ? -5.433 -7.390 14.066 1.00 97.88 96 LYS A O 1
ATOM 749 N N . LEU A 1 97 ? -3.472 -7.116 15.132 1.00 96.94 97 LEU A N 1
ATOM 750 C CA . LEU A 1 97 ? -3.295 -8.492 15.580 1.00 96.94 97 LEU A CA 1
ATOM 751 C C . LEU A 1 97 ? -4.107 -8.750 16.858 1.00 96.94 97 LEU A C 1
ATOM 753 O O . LEU A 1 97 ? -4.573 -7.821 17.518 1.00 96.94 97 LEU A O 1
ATOM 757 N N . ALA A 1 98 ? -4.284 -10.025 17.211 1.00 93.50 98 ALA A N 1
ATOM 758 C CA . ALA A 1 98 ? -5.093 -10.428 18.365 1.00 93.50 98 ALA A CA 1
ATOM 759 C C . ALA A 1 98 ? -4.555 -9.895 19.709 1.00 93.50 98 ALA A C 1
ATOM 761 O O . ALA A 1 98 ? -5.329 -9.683 20.636 1.00 93.50 98 ALA A O 1
ATOM 762 N N . ASP A 1 99 ? -3.248 -9.644 19.799 1.00 95.12 99 ASP A N 1
ATOM 763 C CA . ASP A 1 99 ? -2.566 -9.058 20.960 1.00 95.12 99 ASP A CA 1
ATOM 764 C C . ASP A 1 99 ? -2.573 -7.514 20.962 1.00 95.12 99 ASP A C 1
ATOM 766 O O . ASP A 1 99 ? -1.970 -6.888 21.832 1.00 95.12 99 ASP A O 1
ATOM 770 N N . GLY A 1 100 ? -3.239 -6.886 19.987 1.00 96.38 100 GLY A N 1
ATOM 771 C CA . GLY A 1 100 ? -3.315 -5.434 19.834 1.00 96.38 100 GLY A CA 1
ATOM 772 C C . GLY A 1 100 ? -2.156 -4.811 19.054 1.00 96.38 100 GLY A C 1
ATOM 773 O O . GLY A 1 100 ? -2.227 -3.617 18.751 1.00 96.38 100 GLY A O 1
ATOM 774 N N . ARG A 1 101 ? -1.123 -5.582 18.677 1.00 98.06 101 ARG A N 1
ATOM 775 C CA . ARG A 1 101 ? -0.033 -5.084 17.824 1.00 98.06 101 ARG A CA 1
ATOM 776 C C . ARG A 1 101 ? -0.536 -4.747 16.422 1.00 98.06 101 ARG A C 1
ATOM 778 O O . ARG A 1 101 ? -1.517 -5.306 15.933 1.00 98.06 101 ARG A O 1
ATOM 785 N N . LEU A 1 102 ? 0.146 -3.824 15.760 1.00 98.69 102 LEU A N 1
ATOM 786 C CA . LEU A 1 102 ? -0.183 -3.329 14.432 1.00 98.69 102 LEU A CA 1
ATOM 787 C C . LEU A 1 102 ? 0.808 -3.876 13.408 1.00 98.69 102 LEU A C 1
ATOM 789 O O . LEU A 1 102 ? 2.009 -3.637 13.508 1.00 98.69 102 LEU A O 1
ATOM 793 N N . GLN A 1 103 ? 0.293 -4.559 12.389 1.00 98.56 103 GLN A N 1
ATOM 794 C CA . GLN A 1 103 ? 1.067 -5.017 11.241 1.00 98.56 103 GLN A CA 1
ATOM 795 C C . GLN A 1 103 ? 0.691 -4.201 10.002 1.00 98.56 103 GLN A C 1
ATOM 797 O O . GLN A 1 103 ? -0.466 -4.190 9.581 1.00 98.56 103 GLN A O 1
ATOM 802 N N . GLY A 1 104 ? 1.668 -3.516 9.415 1.00 98.44 104 GLY A N 1
ATOM 803 C CA . GLY A 1 104 ? 1.509 -2.704 8.216 1.00 98.44 104 GLY A CA 1
ATOM 804 C C . GLY A 1 104 ? 1.895 -3.439 6.933 1.00 98.44 104 GLY A C 1
ATOM 805 O O . GLY A 1 104 ? 2.877 -4.184 6.892 1.00 98.44 104 GLY A O 1
ATOM 806 N N . ASP A 1 105 ? 1.145 -3.179 5.865 1.00 97.94 105 ASP A N 1
ATOM 807 C CA . ASP A 1 105 ? 1.428 -3.684 4.524 1.00 97.94 105 ASP A CA 1
ATOM 808 C C . ASP A 1 105 ? 1.210 -2.598 3.450 1.00 97.94 105 ASP A C 1
ATOM 810 O O . ASP A 1 105 ? 0.536 -1.585 3.673 1.00 97.94 105 ASP A O 1
ATOM 814 N N . MET A 1 106 ? 1.798 -2.813 2.273 1.00 96.06 106 MET A N 1
ATOM 815 C CA . MET A 1 106 ? 1.683 -1.958 1.097 1.00 96.06 106 MET A CA 1
ATOM 816 C C . MET A 1 106 ? 1.101 -2.750 -0.073 1.00 96.06 106 MET A C 1
ATOM 818 O O . MET A 1 106 ? 1.812 -3.422 -0.817 1.00 96.06 106 MET A O 1
ATOM 822 N N . LEU A 1 107 ? -0.213 -2.651 -0.248 1.00 95.00 107 LEU A N 1
ATOM 823 C CA . LEU A 1 107 ? -0.980 -3.441 -1.208 1.00 95.00 107 LEU A CA 1
ATOM 824 C C . LEU A 1 107 ? -1.230 -2.749 -2.552 1.00 95.00 107 LEU A C 1
ATOM 826 O O . LEU A 1 107 ? -1.835 -3.365 -3.422 1.00 95.00 107 LEU A O 1
ATOM 830 N N . ASP A 1 108 ? -0.779 -1.505 -2.763 1.00 93.19 108 ASP A N 1
ATOM 831 C CA . ASP A 1 108 ? -0.995 -0.812 -4.050 1.00 93.19 108 ASP A CA 1
ATOM 832 C C . ASP A 1 108 ? -0.387 -1.614 -5.224 1.00 93.19 108 ASP A C 1
ATOM 834 O O . ASP A 1 108 ? -1.008 -1.736 -6.278 1.00 93.19 108 ASP A O 1
ATOM 838 N N . GLY A 1 109 ? 0.794 -2.218 -5.026 1.00 93.06 109 GLY A N 1
ATOM 839 C CA . GLY A 1 109 ? 1.436 -3.086 -6.021 1.00 93.06 109 GLY A CA 1
ATOM 840 C C . GLY A 1 109 ? 0.690 -4.401 -6.241 1.00 93.06 109 GLY A C 1
ATOM 841 O O . GLY A 1 109 ? 0.439 -4.784 -7.380 1.00 93.06 109 GLY A O 1
ATOM 842 N N . VAL A 1 110 ? 0.259 -5.050 -5.155 1.00 92.88 110 VAL A N 1
ATOM 843 C CA . VAL A 1 110 ? -0.532 -6.291 -5.210 1.00 92.88 110 VAL A CA 1
ATOM 844 C C . VAL A 1 110 ? -1.847 -6.058 -5.955 1.00 92.88 110 VAL A C 1
ATOM 846 O O . VAL A 1 110 ? -2.186 -6.804 -6.871 1.00 92.88 110 VAL A O 1
ATOM 849 N N . GLY A 1 111 ? -2.568 -4.989 -5.608 1.00 93.56 111 GLY A N 1
ATOM 850 C CA . GLY A 1 111 ? -3.819 -4.611 -6.259 1.00 93.56 111 GLY A CA 1
ATOM 851 C C . GLY A 1 111 ? -3.633 -4.307 -7.744 1.00 93.56 111 GLY A C 1
ATOM 852 O O . GLY A 1 111 ? -4.457 -4.723 -8.557 1.00 93.56 111 GLY A O 1
ATOM 853 N N . PHE A 1 112 ? -2.530 -3.650 -8.115 1.00 95.00 112 PHE A N 1
ATOM 854 C CA . PHE A 1 112 ? -2.190 -3.427 -9.518 1.00 95.00 112 PHE A CA 1
ATOM 855 C C . PHE A 1 112 ? -1.950 -4.745 -10.266 1.00 95.00 112 PHE A C 1
ATOM 857 O O . PHE A 1 112 ? -2.548 -4.952 -11.321 1.00 95.00 112 PHE A O 1
ATOM 864 N N . SER A 1 113 ? -1.135 -5.652 -9.719 1.00 92.81 113 SER A N 1
ATOM 865 C CA . SER A 1 113 ? -0.853 -6.950 -10.347 1.00 92.81 113 SER A CA 1
ATOM 866 C C . SER A 1 113 ? -2.122 -7.790 -10.519 1.00 92.81 113 SER A C 1
ATOM 868 O O . SER A 1 113 ? -2.338 -8.357 -11.589 1.00 92.81 113 SER A O 1
ATOM 870 N N . LEU A 1 114 ? -3.010 -7.809 -9.518 1.00 93.31 114 LEU A N 1
ATOM 871 C CA . LEU A 1 114 ? -4.309 -8.487 -9.608 1.00 93.31 114 LEU A CA 1
ATOM 872 C C . LEU A 1 114 ? -5.206 -7.873 -10.691 1.00 93.31 114 LEU A C 1
ATOM 874 O O . LEU A 1 114 ? -5.809 -8.600 -11.481 1.00 93.31 114 LEU A O 1
ATOM 878 N N . ALA A 1 115 ? -5.274 -6.542 -10.765 1.00 94.19 115 ALA A N 1
ATOM 879 C CA . ALA A 1 115 ? -6.048 -5.855 -11.793 1.00 94.19 115 ALA A CA 1
ATOM 880 C C . ALA A 1 115 ? -5.491 -6.118 -13.201 1.00 94.19 115 ALA A C 1
ATOM 882 O O . ALA A 1 115 ? -6.265 -6.339 -14.133 1.00 94.19 115 ALA A O 1
ATOM 883 N N . ALA A 1 116 ? -4.166 -6.135 -13.361 1.00 93.88 116 ALA A N 1
ATOM 884 C CA . ALA A 1 116 ? -3.513 -6.441 -14.630 1.00 93.88 116 ALA A CA 1
ATOM 885 C C . ALA A 1 116 ? -3.776 -7.895 -15.064 1.00 93.88 116 ALA A C 1
ATOM 887 O O . ALA A 1 116 ? -4.161 -8.132 -16.211 1.00 93.88 116 ALA A O 1
ATOM 888 N N . ALA A 1 117 ? -3.682 -8.848 -14.131 1.00 93.38 117 ALA A N 1
ATOM 889 C CA . ALA A 1 117 ? -4.005 -10.253 -14.367 1.00 93.38 117 ALA A CA 1
ATOM 890 C C . ALA A 1 117 ? -5.467 -10.450 -14.791 1.00 93.38 117 ALA A C 1
ATOM 892 O O . ALA A 1 117 ? -5.733 -11.178 -15.749 1.00 93.38 117 ALA A O 1
ATOM 893 N N . ALA A 1 118 ? -6.407 -9.744 -14.154 1.00 94.94 118 ALA A N 1
ATOM 894 C CA . ALA A 1 118 ? -7.821 -9.760 -14.535 1.00 94.94 118 ALA A CA 1
ATOM 895 C C . ALA A 1 118 ? -8.073 -9.228 -15.962 1.00 94.94 118 ALA A C 1
ATOM 897 O O . ALA A 1 118 ? -9.075 -9.582 -16.580 1.00 94.94 118 ALA A O 1
ATOM 898 N N . HIS A 1 119 ? -7.152 -8.425 -16.506 1.00 95.38 119 HIS A N 1
ATOM 899 C CA . HIS A 1 119 ? -7.169 -7.943 -17.892 1.00 95.38 119 HIS A CA 1
ATOM 900 C C . HIS A 1 119 ? -6.252 -8.754 -18.828 1.00 95.38 119 HIS A C 1
ATOM 902 O O . HIS A 1 119 ? -5.971 -8.325 -19.946 1.00 95.38 119 HIS A O 1
ATOM 908 N N . GLY A 1 120 ? -5.789 -9.933 -18.398 1.00 94.81 120 GLY A N 1
ATOM 909 C CA . GLY A 1 120 ? -5.008 -10.856 -19.224 1.00 94.81 120 GLY A CA 1
ATOM 910 C C . GLY A 1 120 ? -3.510 -10.555 -19.301 1.00 94.81 120 GLY A C 1
ATOM 911 O O . GLY A 1 120 ? -2.816 -11.165 -20.114 1.00 94.81 120 GLY A O 1
ATOM 912 N N . PHE A 1 121 ? -2.985 -9.649 -18.472 1.00 96.31 121 PHE A N 1
ATOM 913 C CA . PHE A 1 121 ? -1.548 -9.394 -18.387 1.00 96.31 121 PHE A CA 1
ATOM 914 C C . PHE A 1 121 ? -0.908 -10.196 -17.248 1.00 96.31 121 PHE A C 1
ATOM 916 O O . PHE A 1 121 ? -1.249 -10.013 -16.083 1.00 96.31 121 PHE A O 1
ATOM 923 N N . GLN A 1 122 ? 0.063 -11.044 -17.586 1.00 95.62 122 GLN A N 1
ATOM 924 C CA . GLN A 1 122 ? 0.935 -11.737 -16.632 1.00 95.62 122 GLN A CA 1
ATOM 925 C C . GLN A 1 122 ? 2.343 -11.154 -16.760 1.00 95.62 122 GLN A C 1
ATOM 927 O O . GLN A 1 122 ? 2.859 -11.073 -17.875 1.00 95.62 122 GLN A O 1
ATOM 932 N N . ALA A 1 123 ? 2.940 -10.720 -15.648 1.00 96.12 123 ALA A N 1
ATOM 933 C CA . ALA A 1 123 ? 4.222 -10.013 -15.665 1.00 96.12 123 ALA A CA 1
ATOM 934 C C . ALA A 1 123 ? 5.405 -10.924 -16.023 1.00 96.12 123 ALA A C 1
ATOM 936 O O . ALA A 1 123 ? 6.362 -10.455 -16.637 1.00 96.12 123 ALA A O 1
ATOM 937 N N . GLU A 1 124 ? 5.325 -12.210 -15.684 1.00 97.31 124 GLU A N 1
ATOM 938 C CA . GLU A 1 124 ? 6.421 -13.162 -15.837 1.00 97.31 124 GLU A CA 1
ATOM 939 C C . GLU A 1 124 ? 7.023 -13.148 -17.252 1.00 97.31 124 GLU A C 1
ATOM 941 O O . GLU A 1 124 ? 6.335 -13.311 -18.267 1.00 97.31 124 GLU A O 1
ATOM 946 N N . GLY A 1 125 ? 8.330 -12.893 -17.329 1.00 97.06 125 GLY A N 1
ATOM 947 C CA . GLY A 1 125 ? 9.066 -12.874 -18.594 1.00 97.06 125 GLY A CA 1
ATOM 948 C C . GLY A 1 125 ? 8.785 -11.664 -19.501 1.00 97.06 125 GLY A C 1
ATOM 949 O O . GLY A 1 125 ? 9.350 -11.587 -20.595 1.00 97.06 125 GLY A O 1
ATOM 950 N N . LYS A 1 126 ? 7.923 -10.721 -19.093 1.00 97.94 126 LYS A N 1
ATOM 951 C CA . LYS A 1 126 ? 7.523 -9.560 -19.907 1.00 97.94 126 LYS A CA 1
ATOM 952 C C . LYS A 1 126 ? 8.415 -8.340 -19.688 1.00 97.94 126 LYS A C 1
ATOM 954 O O . LYS A 1 126 ? 9.251 -8.287 -18.789 1.00 97.94 126 LYS A O 1
ATOM 959 N N . THR A 1 127 ? 8.184 -7.339 -20.533 1.00 97.88 127 THR A N 1
ATOM 960 C CA . THR A 1 127 ? 8.839 -6.028 -20.483 1.00 97.88 127 THR A CA 1
ATOM 961 C C . THR A 1 127 ? 7.806 -4.953 -20.188 1.00 97.88 127 THR A C 1
ATOM 963 O O . THR A 1 127 ? 6.796 -4.870 -20.893 1.00 97.88 127 THR A O 1
ATOM 966 N N . ALA A 1 128 ? 8.069 -4.116 -19.190 1.00 97.69 128 ALA A N 1
ATOM 967 C CA . ALA A 1 128 ? 7.207 -3.003 -18.815 1.00 97.69 128 ALA A CA 1
ATOM 968 C C . ALA A 1 128 ? 7.969 -1.672 -18.799 1.00 97.69 128 ALA A C 1
ATOM 970 O O . ALA A 1 128 ? 9.179 -1.639 -18.591 1.00 97.69 128 ALA A O 1
ATOM 971 N N . LEU A 1 129 ? 7.244 -0.572 -18.988 1.00 97.44 129 LEU A N 1
ATOM 972 C CA . LEU A 1 129 ? 7.715 0.790 -18.745 1.00 97.44 129 LEU A CA 1
ATOM 973 C C . LEU A 1 129 ? 6.861 1.413 -17.646 1.00 97.44 129 LEU A C 1
ATOM 975 O O . LEU A 1 129 ? 5.642 1.514 -17.785 1.00 97.44 129 LEU A O 1
ATOM 979 N N . LEU A 1 130 ? 7.505 1.856 -16.571 1.00 96.81 130 LEU A N 1
ATOM 980 C CA . LEU A 1 130 ? 6.886 2.631 -15.508 1.00 96.81 130 LEU A CA 1
ATOM 981 C C . LEU A 1 130 ? 7.298 4.100 -15.619 1.00 96.81 130 LEU A C 1
ATOM 983 O O . LEU A 1 130 ? 8.463 4.452 -15.441 1.00 96.81 130 LEU A O 1
ATOM 987 N N . SER A 1 131 ? 6.309 4.962 -15.845 1.00 95.06 131 SER A N 1
ATOM 988 C CA . SER A 1 131 ? 6.447 6.415 -15.782 1.00 95.06 131 SER A CA 1
ATOM 989 C C . SER A 1 131 ? 5.842 6.946 -14.480 1.00 95.06 131 SER A C 1
ATOM 991 O O . SER A 1 131 ? 4.617 7.033 -14.334 1.00 95.06 131 SER A O 1
ATOM 993 N N . GLY A 1 132 ? 6.716 7.353 -13.561 1.00 93.56 132 GLY A N 1
ATOM 994 C CA . GLY A 1 132 ? 6.409 7.857 -12.226 1.00 93.56 132 GLY A CA 1
ATOM 995 C C . GLY A 1 132 ? 6.896 6.898 -11.139 1.00 93.56 132 GLY A C 1
ATOM 996 O O . GLY A 1 132 ? 6.282 5.866 -10.900 1.00 93.56 132 GLY A O 1
ATOM 997 N N . CYS A 1 133 ? 7.958 7.281 -10.438 1.00 93.88 133 CYS A N 1
ATOM 998 C CA . CYS A 1 133 ? 8.687 6.509 -9.432 1.00 93.88 133 CYS A CA 1
ATOM 999 C C . CYS A 1 133 ? 8.353 6.914 -7.979 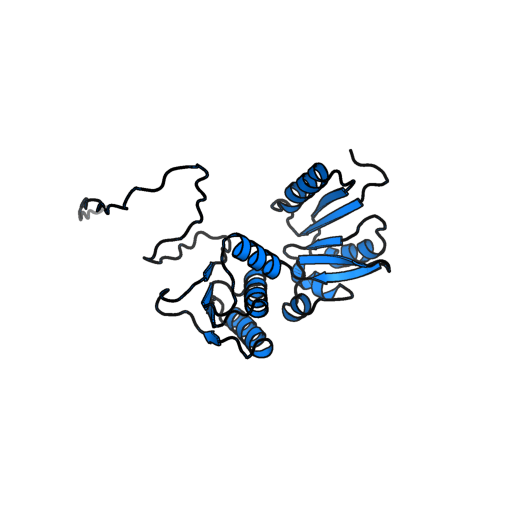1.00 93.88 133 CYS A C 1
ATOM 1001 O O . CYS A 1 133 ? 8.993 6.444 -7.043 1.00 93.88 133 CYS A O 1
ATOM 1003 N N . GLY A 1 134 ? 7.335 7.756 -7.753 1.00 89.50 134 GLY A N 1
ATOM 1004 C CA . GLY A 1 134 ? 6.836 8.096 -6.407 1.00 89.50 134 GLY A CA 1
ATOM 1005 C C . GLY A 1 134 ? 6.185 6.912 -5.667 1.00 89.50 134 GLY A C 1
ATOM 1006 O O . GLY A 1 134 ? 6.198 5.791 -6.155 1.00 89.50 134 GLY A O 1
ATOM 1007 N N . GLY A 1 135 ? 5.549 7.139 -4.509 1.00 87.94 135 GLY A N 1
ATOM 1008 C CA . GLY A 1 135 ? 5.088 6.056 -3.611 1.00 87.94 135 GLY A CA 1
ATOM 1009 C C . GLY A 1 135 ? 4.250 4.938 -4.261 1.00 87.94 135 GLY A C 1
ATOM 1010 O O . GLY A 1 135 ? 4.559 3.763 -4.087 1.00 87.94 135 GLY A O 1
ATOM 1011 N N . VAL A 1 136 ? 3.231 5.286 -5.058 1.00 90.06 136 VAL A N 1
ATOM 1012 C CA . VAL A 1 136 ? 2.412 4.287 -5.782 1.00 90.06 136 VAL A CA 1
ATOM 1013 C C . VAL A 1 136 ? 3.216 3.599 -6.887 1.00 90.06 136 VAL A C 1
ATOM 1015 O O . VAL A 1 136 ? 3.151 2.385 -7.024 1.00 90.06 136 VAL A O 1
ATOM 1018 N N . GLY A 1 137 ? 4.001 4.357 -7.657 1.00 94.00 137 GLY A N 1
ATOM 1019 C CA . GLY A 1 137 ? 4.825 3.799 -8.730 1.00 94.00 137 GLY A CA 1
ATOM 1020 C C . GLY A 1 137 ? 5.899 2.850 -8.206 1.00 94.00 137 GLY A C 1
ATOM 1021 O O . GLY A 1 137 ? 6.064 1.762 -8.738 1.00 94.00 137 GLY A O 1
ATOM 1022 N N . SER A 1 138 ? 6.545 3.210 -7.097 1.00 94.94 138 SER A N 1
ATOM 1023 C CA . SER A 1 138 ? 7.471 2.346 -6.364 1.00 94.94 138 SER A CA 1
ATOM 1024 C C . SER A 1 138 ? 6.801 1.038 -5.931 1.00 94.94 138 SER A C 1
ATOM 1026 O O . SER A 1 138 ? 7.388 -0.026 -6.099 1.00 94.94 138 SER A O 1
ATOM 1028 N N . ALA A 1 139 ? 5.565 1.096 -5.419 1.00 95.38 139 ALA A N 1
ATOM 1029 C CA . ALA A 1 139 ? 4.816 -0.101 -5.036 1.00 95.38 139 ALA A CA 1
ATOM 1030 C C . ALA A 1 139 ? 4.439 -0.974 -6.244 1.00 95.38 139 ALA A C 1
ATOM 1032 O O . ALA A 1 139 ? 4.548 -2.194 -6.166 1.00 95.38 139 ALA A O 1
ATOM 1033 N N . ILE A 1 140 ? 4.041 -0.366 -7.365 1.00 96.19 140 ILE A N 1
ATOM 1034 C CA . ILE A 1 140 ? 3.747 -1.089 -8.611 1.00 96.19 140 ILE A CA 1
ATOM 1035 C C . ILE A 1 140 ? 5.011 -1.740 -9.176 1.00 96.19 140 ILE A C 1
ATOM 1037 O O . ILE A 1 140 ? 4.972 -2.916 -9.517 1.00 96.19 140 ILE A O 1
ATOM 1041 N N . ALA A 1 141 ? 6.132 -1.015 -9.241 1.00 96.62 141 ALA A N 1
ATOM 1042 C CA . ALA A 1 141 ? 7.408 -1.570 -9.684 1.00 96.62 141 ALA A CA 1
ATOM 1043 C C . ALA A 1 141 ? 7.805 -2.783 -8.841 1.00 96.62 141 ALA A C 1
ATOM 1045 O O . ALA A 1 141 ? 8.120 -3.830 -9.393 1.00 96.62 141 ALA A O 1
ATOM 1046 N N . TRP A 1 142 ? 7.713 -2.652 -7.514 1.00 96.75 142 TRP A N 1
ATOM 1047 C CA . TRP A 1 142 ? 7.970 -3.749 -6.588 1.00 96.75 142 TRP A CA 1
ATOM 1048 C C . TRP A 1 142 ? 7.069 -4.955 -6.877 1.00 96.75 142 TRP A C 1
ATOM 1050 O O . TRP A 1 142 ? 7.565 -6.066 -7.016 1.00 96.75 142 TRP A O 1
ATOM 1060 N N . GLY A 1 143 ? 5.760 -4.736 -7.039 1.00 95.56 143 GLY A N 1
ATOM 1061 C CA . GLY A 1 143 ? 4.806 -5.804 -7.350 1.00 95.56 143 GLY A CA 1
ATOM 1062 C C . GLY A 1 143 ? 5.038 -6.471 -8.712 1.00 95.56 143 GLY A C 1
ATOM 1063 O O . GLY A 1 143 ? 4.789 -7.665 -8.850 1.00 95.56 143 GLY A O 1
ATOM 1064 N N . LEU A 1 144 ? 5.532 -5.734 -9.713 1.00 96.50 144 LEU A N 1
ATOM 1065 C CA . LEU A 1 144 ? 5.932 -6.298 -11.008 1.00 96.50 144 LEU A CA 1
ATOM 1066 C C . LEU A 1 144 ? 7.205 -7.147 -10.888 1.00 96.50 144 LEU A C 1
ATOM 1068 O O . LEU A 1 144 ? 7.284 -8.201 -11.515 1.00 96.50 144 LEU A O 1
ATOM 1072 N N . CYS A 1 145 ? 8.172 -6.712 -10.077 1.00 96.56 145 CYS A N 1
ATOM 1073 C CA . CYS A 1 145 ? 9.374 -7.484 -9.772 1.00 96.56 145 CYS A CA 1
ATOM 1074 C C . CYS A 1 145 ? 9.043 -8.772 -9.004 1.00 96.56 145 CYS A C 1
ATOM 1076 O O . CYS A 1 145 ? 9.461 -9.843 -9.431 1.00 96.56 145 CYS A O 1
ATOM 1078 N N . GLU A 1 146 ? 8.201 -8.705 -7.963 1.00 95.19 146 GLU A N 1
ATOM 1079 C CA . GLU A 1 146 ? 7.702 -9.897 -7.252 1.00 95.19 146 GLU A CA 1
ATOM 1080 C C . GLU A 1 146 ? 6.967 -10.873 -8.189 1.00 95.19 146 GLU A C 1
ATOM 1082 O O . GLU A 1 146 ? 6.981 -12.079 -7.961 1.00 95.19 146 GLU A O 1
ATOM 1087 N N . ALA A 1 147 ? 6.343 -10.363 -9.254 1.00 94.75 147 ALA A N 1
ATOM 1088 C CA . ALA A 1 147 ? 5.640 -11.155 -10.261 1.00 94.75 147 ALA A CA 1
ATOM 1089 C C . ALA A 1 147 ? 6.534 -11.639 -11.427 1.00 94.75 147 ALA A C 1
ATOM 1091 O O . ALA A 1 147 ? 6.012 -12.153 -12.418 1.00 94.75 147 ALA A O 1
ATOM 1092 N N . GLY A 1 148 ? 7.859 -11.471 -11.343 1.00 96.19 148 GLY A N 1
ATOM 1093 C CA . GLY A 1 148 ? 8.813 -12.034 -12.304 1.00 96.19 148 GLY A CA 1
ATOM 1094 C C . GLY A 1 148 ? 8.946 -11.267 -13.624 1.00 96.19 148 GLY A C 1
ATOM 1095 O O . GLY A 1 148 ? 9.261 -11.868 -14.658 1.00 96.19 148 GLY A O 1
ATOM 1096 N N . ILE A 1 149 ? 8.690 -9.952 -13.636 1.00 97.81 149 ILE A N 1
ATOM 1097 C CA . ILE A 1 149 ? 8.950 -9.114 -14.818 1.00 97.81 149 ILE A CA 1
ATOM 1098 C C . ILE A 1 149 ? 10.411 -9.274 -15.268 1.00 97.81 149 ILE A C 1
ATOM 1100 O O . ILE A 1 149 ? 11.332 -9.181 -14.465 1.00 97.81 149 ILE A O 1
ATOM 1104 N N . ARG A 1 150 ? 10.655 -9.498 -16.563 1.00 98.19 150 ARG A N 1
ATOM 1105 C CA . ARG A 1 150 ? 12.025 -9.679 -17.075 1.00 98.19 150 ARG A CA 1
ATOM 1106 C C . ARG A 1 150 ? 12.773 -8.356 -17.166 1.00 98.19 150 ARG A C 1
ATOM 1108 O O . ARG A 1 150 ? 13.957 -8.284 -16.851 1.00 98.19 150 ARG A O 1
ATOM 1115 N N . GLN A 1 151 ? 12.098 -7.330 -17.674 1.00 98.19 151 GLN A N 1
ATOM 1116 C CA . GLN A 1 151 ? 12.697 -6.023 -17.908 1.00 98.19 151 GLN A CA 1
ATOM 1117 C C . GLN A 1 151 ? 11.731 -4.918 -17.496 1.00 98.19 151 GLN A C 1
ATOM 1119 O O . GLN A 1 151 ? 10.561 -4.919 -17.886 1.00 98.19 151 GLN A O 1
ATOM 1124 N N . LEU A 1 152 ? 12.243 -3.945 -16.748 1.00 98.19 152 LEU A N 1
ATOM 1125 C CA . LEU A 1 152 ? 11.484 -2.790 -16.298 1.00 98.19 152 LEU A CA 1
ATOM 1126 C C . LEU A 1 152 ? 12.233 -1.507 -16.660 1.00 98.19 152 LEU A C 1
ATOM 1128 O O . LEU A 1 152 ? 13.289 -1.197 -16.109 1.00 98.19 152 LEU A O 1
ATOM 1132 N N . ALA A 1 153 ? 11.677 -0.756 -17.604 1.00 97.75 153 ALA A N 1
ATOM 1133 C CA . ALA A 1 153 ? 12.121 0.596 -17.885 1.00 97.75 153 ALA A CA 1
ATOM 1134 C C . ALA A 1 153 ? 11.529 1.555 -16.846 1.00 97.75 153 ALA A C 1
ATOM 1136 O O . ALA A 1 153 ? 10.322 1.526 -16.588 1.00 97.75 153 ALA A O 1
ATOM 1137 N N . LEU A 1 154 ? 12.367 2.401 -16.252 1.00 96.94 154 LEU A N 1
ATOM 1138 C CA . LEU A 1 154 ? 11.951 3.383 -15.254 1.00 96.94 154 LEU A CA 1
ATOM 1139 C C . LEU A 1 154 ? 12.117 4.800 -15.800 1.00 96.94 154 LEU A C 1
ATOM 1141 O O . LEU A 1 154 ? 13.153 5.156 -16.360 1.00 96.94 154 LEU A O 1
ATOM 1145 N N . HIS A 1 155 ? 11.097 5.626 -15.592 1.00 95.56 155 HIS A N 1
ATOM 1146 C CA . HIS A 1 155 ? 11.126 7.040 -15.929 1.00 95.56 155 HIS A CA 1
ATOM 1147 C C . HIS A 1 155 ? 10.493 7.875 -14.814 1.00 95.56 155 HIS A C 1
ATOM 1149 O O . HIS A 1 155 ? 9.410 7.563 -14.316 1.00 95.56 155 HIS A O 1
ATOM 1155 N N . ASP A 1 156 ? 11.154 8.966 -14.438 1.00 94.12 156 ASP A N 1
ATOM 1156 C CA . ASP A 1 156 ? 10.603 10.016 -13.583 1.00 94.12 156 ASP A CA 1
ATOM 1157 C C . ASP A 1 156 ? 11.237 11.360 -13.963 1.00 94.12 156 ASP A C 1
ATOM 1159 O O . ASP A 1 156 ? 12.371 11.404 -14.440 1.00 94.12 156 ASP A O 1
ATOM 1163 N N . GLN A 1 157 ? 10.510 12.454 -13.741 1.00 92.62 157 GLN A N 1
ATOM 1164 C CA . GLN A 1 157 ? 11.031 13.808 -13.933 1.00 92.62 157 GLN A CA 1
ATOM 1165 C C . GLN A 1 157 ? 12.022 14.204 -12.834 1.00 92.62 157 GLN A C 1
ATOM 1167 O O . GLN A 1 157 ? 12.844 15.089 -13.049 1.00 92.62 157 GLN A O 1
ATOM 1172 N N . ASN A 1 158 ? 11.942 13.572 -11.661 1.00 94.12 158 ASN A N 1
ATOM 1173 C CA . ASN A 1 158 ? 12.851 13.774 -10.546 1.00 94.12 158 ASN A CA 1
ATOM 1174 C C . ASN A 1 158 ? 13.942 12.680 -10.541 1.00 94.12 158 ASN A C 1
ATOM 1176 O O . ASN A 1 158 ? 13.663 11.542 -10.137 1.00 94.12 158 ASN A O 1
ATOM 1180 N N . PRO A 1 159 ? 15.200 13.012 -10.899 1.00 93.88 159 PRO A N 1
ATOM 1181 C CA . PRO A 1 159 ? 16.291 12.040 -10.963 1.00 93.88 159 PRO A CA 1
ATOM 1182 C C . PRO A 1 159 ? 16.591 11.370 -9.620 1.00 93.88 159 PRO A C 1
ATOM 1184 O O . PRO A 1 159 ? 16.933 10.192 -9.586 1.00 93.88 159 PRO A O 1
ATOM 1187 N N . ALA A 1 160 ? 16.419 12.082 -8.501 1.00 94.88 160 ALA A N 1
ATOM 1188 C CA . ALA A 1 160 ? 16.654 11.514 -7.176 1.00 94.88 160 ALA A CA 1
ATOM 1189 C C . ALA A 1 160 ? 15.615 10.434 -6.839 1.00 94.88 160 ALA A C 1
ATOM 1191 O O . ALA A 1 160 ? 15.964 9.378 -6.316 1.00 94.88 160 ALA A O 1
ATOM 1192 N N . THR A 1 161 ? 14.344 10.663 -7.190 1.00 92.56 161 THR A N 1
ATOM 1193 C CA . THR A 1 161 ? 13.274 9.669 -6.983 1.00 92.56 161 THR A CA 1
ATOM 1194 C C . THR A 1 161 ? 13.491 8.437 -7.862 1.00 92.56 161 THR A C 1
ATOM 1196 O O . THR A 1 161 ? 13.370 7.310 -7.380 1.00 92.56 161 THR A O 1
ATOM 1199 N N . LEU A 1 162 ? 13.871 8.646 -9.128 1.00 95.81 162 LEU A N 1
ATOM 1200 C CA . LEU A 1 162 ? 14.234 7.575 -10.056 1.00 95.81 162 LEU A CA 1
ATOM 1201 C C . LEU A 1 162 ? 15.394 6.729 -9.513 1.00 95.81 162 LEU A C 1
ATOM 1203 O O . LEU A 1 162 ? 15.273 5.509 -9.427 1.00 95.81 162 LEU A O 1
ATOM 1207 N N . GLN A 1 163 ? 16.493 7.373 -9.110 1.00 96.50 163 GLN A N 1
ATOM 1208 C CA . GLN A 1 163 ? 17.693 6.685 -8.633 1.00 96.50 163 GLN A CA 1
ATOM 1209 C C . GLN A 1 163 ? 17.427 5.887 -7.353 1.00 96.50 163 GLN A C 1
ATOM 1211 O O . GLN A 1 163 ? 17.907 4.762 -7.215 1.00 96.50 163 GLN A O 1
ATOM 1216 N N . LEU A 1 164 ? 16.641 6.443 -6.424 1.00 94.94 164 LEU A N 1
ATOM 1217 C CA . LEU A 1 164 ? 16.251 5.747 -5.198 1.00 94.94 164 LEU A CA 1
ATOM 1218 C C . LEU A 1 164 ? 15.465 4.469 -5.500 1.00 94.94 164 LEU A C 1
ATOM 1220 O O . LEU A 1 164 ? 15.764 3.423 -4.921 1.00 94.94 164 LEU A O 1
ATOM 1224 N N . LEU A 1 165 ? 14.483 4.534 -6.407 1.00 95.62 165 LEU A N 1
ATOM 1225 C CA . LEU A 1 165 ? 13.728 3.347 -6.803 1.00 95.62 165 LEU A CA 1
ATOM 1226 C C . LEU A 1 165 ? 14.619 2.346 -7.545 1.00 95.62 165 LEU A C 1
ATOM 1228 O O . LEU A 1 165 ? 14.599 1.166 -7.210 1.00 95.62 165 LEU A O 1
ATOM 1232 N N . HIS A 1 166 ? 15.434 2.812 -8.494 1.00 97.31 166 HIS A N 1
ATOM 1233 C CA . HIS A 1 166 ? 16.366 1.969 -9.239 1.00 97.31 166 HIS A CA 1
ATOM 1234 C C . HIS A 1 166 ? 17.287 1.178 -8.302 1.00 97.31 166 HIS A C 1
ATOM 1236 O O . HIS A 1 166 ? 17.335 -0.045 -8.377 1.00 97.31 166 HIS A O 1
ATOM 1242 N N . ASN A 1 167 ? 17.966 1.856 -7.370 1.00 96.75 167 ASN A N 1
ATOM 1243 C CA . ASN A 1 167 ? 18.883 1.210 -6.428 1.00 96.75 167 ASN A CA 1
ATOM 1244 C C . ASN A 1 167 ? 18.166 0.183 -5.551 1.00 96.75 167 ASN A C 1
ATOM 1246 O O . ASN A 1 167 ? 18.690 -0.905 -5.313 1.00 96.75 167 ASN A O 1
ATOM 1250 N N . ARG A 1 168 ? 16.951 0.515 -5.101 1.00 95.50 168 ARG A N 1
ATOM 1251 C CA . ARG A 1 168 ? 16.129 -0.388 -4.297 1.00 95.50 168 ARG A CA 1
ATOM 1252 C C . ARG A 1 168 ? 15.801 -1.660 -5.075 1.00 95.50 168 ARG A C 1
ATOM 1254 O O . ARG A 1 168 ? 16.009 -2.748 -4.555 1.00 95.50 168 ARG A O 1
ATOM 1261 N N . LEU A 1 169 ? 15.318 -1.533 -6.309 1.00 97.12 169 LEU A N 1
ATOM 1262 C CA . LEU A 1 169 ? 14.963 -2.692 -7.128 1.00 97.12 169 LEU A CA 1
ATOM 1263 C C . LEU A 1 169 ? 16.197 -3.514 -7.506 1.00 97.12 169 LEU A C 1
ATOM 1265 O O . LEU A 1 169 ? 16.170 -4.723 -7.331 1.00 97.12 169 LEU A O 1
ATOM 1269 N N . ALA A 1 170 ? 17.295 -2.874 -7.917 1.00 97.19 170 ALA A N 1
ATOM 1270 C CA . ALA A 1 170 ? 18.539 -3.563 -8.268 1.00 97.19 170 ALA A CA 1
ATOM 1271 C C . ALA A 1 170 ? 19.114 -4.377 -7.097 1.00 97.19 170 ALA A C 1
ATOM 1273 O O . ALA A 1 170 ? 19.691 -5.440 -7.300 1.00 97.19 170 ALA A O 1
ATOM 1274 N N . THR A 1 171 ? 18.941 -3.887 -5.866 1.00 96.56 171 THR A N 1
ATOM 1275 C CA . THR A 1 171 ? 19.380 -4.595 -4.654 1.00 96.56 171 THR A CA 1
ATOM 1276 C C . THR A 1 171 ? 18.532 -5.833 -4.364 1.00 96.56 171 THR A C 1
ATOM 1278 O O . THR A 1 171 ? 19.059 -6.839 -3.897 1.00 96.56 171 THR A O 1
ATOM 1281 N N . HIS A 1 172 ? 17.220 -5.757 -4.594 1.00 96.31 172 HIS A N 1
ATOM 1282 C CA . HIS A 1 172 ? 16.274 -6.791 -4.163 1.00 96.31 172 HIS A CA 1
ATOM 1283 C C . HIS A 1 172 ? 15.872 -7.781 -5.258 1.00 96.31 172 HIS A C 1
ATOM 1285 O O . HIS A 1 172 ? 15.446 -8.883 -4.930 1.00 96.31 172 HIS A O 1
ATOM 1291 N N . PHE A 1 173 ? 16.029 -7.398 -6.522 1.00 97.25 173 PHE A N 1
ATOM 1292 C CA . PHE A 1 173 ? 15.642 -8.171 -7.700 1.00 97.25 173 PHE A CA 1
ATOM 1293 C C . PHE A 1 173 ? 16.764 -8.118 -8.752 1.00 97.25 173 PHE A C 1
ATOM 1295 O O . PHE A 1 173 ? 16.589 -7.512 -9.815 1.00 97.25 173 PHE A O 1
ATOM 1302 N N . PRO A 1 174 ? 17.957 -8.674 -8.454 1.00 97.12 174 PRO A N 1
ATOM 1303 C CA . PRO A 1 174 ? 19.124 -8.601 -9.339 1.00 97.12 174 PRO A CA 1
ATOM 1304 C C . PRO A 1 174 ? 18.912 -9.280 -10.704 1.00 97.12 174 PRO A C 1
ATOM 1306 O O . PRO A 1 174 ? 19.644 -9.006 -11.652 1.00 97.12 174 PRO A O 1
ATOM 1309 N N . GLU A 1 175 ? 17.922 -10.164 -10.817 1.00 97.06 175 GLU A N 1
ATOM 1310 C CA . GLU A 1 175 ? 17.514 -10.835 -12.050 1.00 97.06 175 GLU A CA 1
ATOM 1311 C C . GLU A 1 175 ? 16.698 -9.945 -13.002 1.00 97.06 175 GLU A C 1
ATOM 1313 O O . GLU A 1 175 ? 16.605 -10.243 -14.196 1.00 97.06 175 GLU A O 1
ATOM 1318 N N . VAL A 1 176 ? 16.111 -8.854 -12.499 1.00 98.19 176 VAL A N 1
ATOM 1319 C CA . VAL A 1 176 ? 15.285 -7.943 -13.296 1.00 98.19 176 VAL A CA 1
ATOM 1320 C C . VAL A 1 176 ? 16.175 -6.941 -14.022 1.00 98.19 176 VAL A C 1
ATOM 1322 O O . VAL A 1 176 ? 16.927 -6.178 -13.416 1.00 98.19 176 VAL A O 1
ATOM 1325 N N . ILE A 1 177 ? 16.041 -6.874 -15.347 1.00 98.00 177 ILE A N 1
ATOM 1326 C CA . ILE A 1 177 ? 16.802 -5.932 -16.168 1.00 98.00 177 ILE A CA 1
ATOM 1327 C C . ILE A 1 177 ? 16.170 -4.541 -16.043 1.00 98.00 177 ILE A C 1
ATOM 1329 O O . ILE A 1 177 ? 15.140 -4.246 -16.659 1.00 98.00 177 ILE A O 1
ATOM 1333 N N . LEU A 1 178 ? 16.787 -3.665 -15.254 1.00 98.00 178 LEU A N 1
ATOM 1334 C CA . LEU A 1 178 ? 16.378 -2.265 -15.153 1.00 98.00 178 LEU A CA 1
ATOM 1335 C C . LEU A 1 178 ? 16.983 -1.453 -16.298 1.00 98.00 178 LEU A C 1
ATOM 1337 O O . LEU A 1 178 ? 18.177 -1.537 -16.577 1.00 98.00 178 LEU A O 1
ATOM 1341 N N . THR A 1 179 ? 16.150 -0.665 -16.976 1.00 96.38 179 THR A N 1
ATOM 1342 C CA . THR A 1 179 ? 16.573 0.146 -18.130 1.00 96.38 179 THR A CA 1
ATOM 1343 C C . THR A 1 179 ? 16.069 1.586 -18.024 1.00 96.38 179 THR A C 1
ATOM 1345 O O . THR A 1 179 ? 15.079 1.842 -17.331 1.00 96.38 179 THR A O 1
ATOM 1348 N N . PRO A 1 180 ? 16.732 2.553 -18.682 1.00 93.75 180 PRO A N 1
ATOM 1349 C CA . PRO A 1 180 ? 16.172 3.889 -18.850 1.00 93.75 180 PRO A CA 1
ATOM 1350 C C . PRO A 1 180 ? 14.956 3.861 -19.792 1.00 93.75 180 PRO A C 1
ATOM 1352 O O . PRO A 1 180 ? 14.595 2.823 -20.351 1.00 93.75 180 PRO A O 1
ATOM 1355 N N . LEU A 1 181 ? 14.327 5.023 -19.983 1.00 91.94 181 LEU A N 1
ATOM 1356 C CA . LEU A 1 181 ? 13.268 5.204 -20.977 1.00 91.94 181 LEU A CA 1
ATOM 1357 C C . LEU A 1 181 ? 13.776 4.786 -22.378 1.00 91.94 181 LEU A C 1
ATOM 1359 O O . LEU A 1 181 ? 14.797 5.320 -22.812 1.00 91.94 181 LEU A O 1
ATOM 1363 N N . PRO A 1 182 ? 13.096 3.865 -23.088 1.00 90.88 182 PRO A N 1
ATOM 1364 C CA . PRO A 1 182 ? 13.494 3.474 -24.436 1.00 90.88 182 PRO A CA 1
ATOM 1365 C C . PRO A 1 182 ? 13.070 4.518 -25.476 1.00 90.88 182 PRO A C 1
ATOM 1367 O O . PRO A 1 182 ? 12.062 5.204 -25.306 1.00 90.88 182 PRO A O 1
ATOM 1370 N N . ASP A 1 183 ? 13.778 4.559 -26.606 1.00 90.31 183 ASP A N 1
ATOM 1371 C CA . ASP A 1 183 ? 13.464 5.456 -27.732 1.00 90.31 183 ASP A CA 1
ATOM 1372 C C . ASP A 1 183 ? 12.124 5.125 -28.416 1.00 90.31 183 ASP A C 1
ATOM 1374 O O . ASP A 1 183 ? 11.534 5.949 -29.113 1.00 90.31 183 ASP A O 1
ATOM 1378 N N . THR A 1 184 ? 11.634 3.894 -28.243 1.00 92.31 184 THR A N 1
ATOM 1379 C CA . THR A 1 184 ? 10.418 3.375 -28.879 1.00 92.31 184 THR A CA 1
ATOM 1380 C C . THR A 1 184 ? 9.635 2.491 -27.907 1.00 92.31 184 THR A C 1
ATOM 1382 O O . THR A 1 184 ? 10.216 1.807 -27.068 1.00 92.31 184 THR A O 1
ATOM 1385 N N . LEU A 1 185 ? 8.306 2.451 -28.064 1.00 92.06 185 LEU A N 1
ATOM 1386 C CA . LEU A 1 185 ? 7.430 1.552 -27.301 1.00 92.06 185 LEU A CA 1
ATOM 1387 C C . LEU A 1 185 ? 7.347 0.126 -27.875 1.00 92.06 185 LEU A C 1
ATOM 1389 O O . LEU A 1 185 ? 6.682 -0.734 -27.299 1.00 92.06 185 LEU A O 1
ATOM 1393 N N . SER A 1 186 ? 8.002 -0.142 -29.006 1.00 92.19 186 SER A N 1
ATOM 1394 C CA . SER A 1 186 ? 8.070 -1.482 -29.593 1.00 92.19 186 SER A CA 1
ATOM 1395 C C . SER A 1 186 ? 8.679 -2.478 -28.603 1.00 92.19 186 SER A C 1
ATOM 1397 O O . SER A 1 186 ? 9.727 -2.220 -28.016 1.00 92.19 186 SER A O 1
ATOM 1399 N N . GLY A 1 187 ? 8.010 -3.615 -28.407 1.00 91.12 187 GLY A N 1
ATOM 1400 C CA . GLY A 1 187 ? 8.433 -4.655 -27.463 1.00 91.12 187 GLY A CA 1
ATOM 1401 C C . GLY A 1 187 ? 8.051 -4.405 -25.997 1.00 91.12 187 GLY A C 1
ATOM 1402 O O . GLY A 1 187 ? 8.260 -5.291 -25.166 1.00 91.12 187 GLY A O 1
ATOM 1403 N N . ILE A 1 188 ? 7.448 -3.258 -25.658 1.00 95.06 188 ILE A N 1
ATOM 1404 C CA . ILE A 1 188 ? 6.849 -3.046 -24.334 1.00 95.06 188 ILE A CA 1
ATOM 1405 C C . ILE A 1 188 ? 5.484 -3.738 -24.286 1.00 95.06 188 ILE A C 1
ATOM 1407 O O . ILE A 1 188 ? 4.609 -3.490 -25.111 1.00 95.06 188 ILE A O 1
ATOM 1411 N N . HIS A 1 189 ? 5.299 -4.595 -2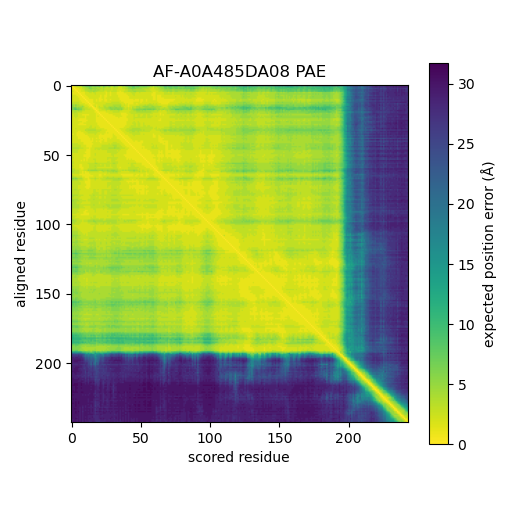3.285 1.00 96.69 189 HIS A N 1
ATOM 1412 C CA . HIS A 1 189 ? 4.060 -5.341 -23.062 1.00 96.69 189 HIS A CA 1
ATOM 1413 C C . HIS A 1 189 ? 3.099 -4.602 -22.125 1.00 96.69 189 HIS A C 1
ATOM 1415 O O . HIS A 1 189 ? 1.892 -4.819 -22.189 1.00 96.69 189 HIS A O 1
ATOM 1421 N N . LEU A 1 190 ? 3.629 -3.738 -21.253 1.00 96.31 190 LEU A N 1
ATOM 1422 C CA . LEU A 1 190 ? 2.854 -2.938 -20.310 1.00 96.31 190 LEU A CA 1
ATOM 1423 C C . LEU A 1 190 ? 3.459 -1.541 -20.161 1.00 96.31 190 LEU A C 1
ATOM 1425 O O . LEU A 1 190 ? 4.623 -1.398 -19.794 1.00 96.31 190 LEU A O 1
ATOM 1429 N N . LEU A 1 191 ? 2.645 -0.509 -20.377 1.00 95.69 191 LEU A N 1
ATOM 1430 C CA . LEU A 1 191 ? 2.973 0.868 -20.019 1.00 95.69 191 LEU A CA 1
ATOM 1431 C C . LEU A 1 191 ? 2.148 1.2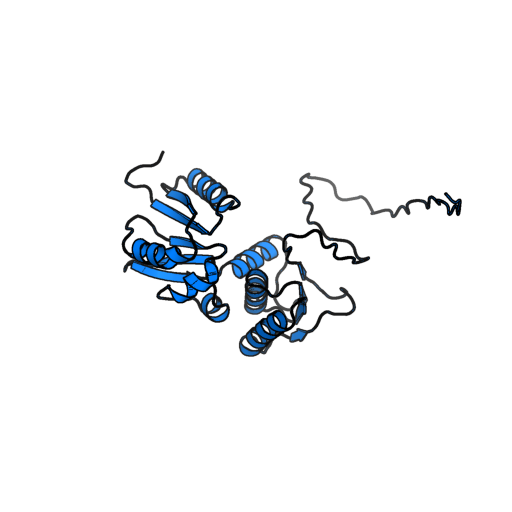79 -18.801 1.00 95.69 191 LEU A C 1
ATOM 1433 O O . LEU A 1 191 ? 0.922 1.351 -18.871 1.00 95.69 191 LEU A O 1
ATOM 1437 N N . VAL A 1 192 ? 2.824 1.598 -17.702 1.00 93.81 192 VAL A N 1
ATOM 1438 C CA . VAL A 1 192 ? 2.205 2.139 -16.493 1.00 93.81 192 VAL A CA 1
ATOM 1439 C C . VAL A 1 192 ? 2.492 3.630 -16.421 1.00 93.81 192 VAL A C 1
ATOM 1441 O O . VAL A 1 192 ? 3.641 4.052 -16.294 1.00 93.81 192 VAL A O 1
ATOM 1444 N N . LYS A 1 193 ? 1.437 4.444 -16.471 1.00 89.06 193 LYS A N 1
ATOM 1445 C CA . LYS A 1 193 ? 1.527 5.895 -16.301 1.00 89.06 193 LYS A CA 1
ATOM 1446 C C . LYS A 1 193 ? 0.871 6.307 -14.993 1.00 89.06 193 LYS A C 1
ATOM 1448 O O . LYS A 1 193 ? -0.316 6.060 -14.787 1.00 89.06 193 LYS A O 1
ATOM 1453 N N . ARG A 1 194 ? 1.611 7.016 -14.139 1.00 71.00 194 ARG A N 1
ATOM 1454 C CA . ARG A 1 194 ? 1.018 7.717 -12.997 1.00 71.00 194 ARG A CA 1
ATOM 1455 C C . ARG A 1 194 ? 0.487 9.084 -13.433 1.00 71.00 194 ARG A C 1
ATOM 1457 O O . ARG A 1 194 ? 1.230 9.883 -13.997 1.00 71.00 194 ARG A O 1
ATOM 1464 N N . PHE A 1 195 ? -0.771 9.386 -13.111 1.00 53.00 195 PHE A N 1
ATOM 1465 C CA . PHE A 1 195 ? -1.309 10.744 -13.209 1.00 53.00 195 PHE A CA 1
ATOM 1466 C C . PHE A 1 195 ? -1.126 11.460 -11.863 1.00 53.00 195 PHE A C 1
ATOM 1468 O O . PHE A 1 195 ? -1.745 11.102 -10.863 1.00 53.00 195 PHE A O 1
ATOM 1475 N N . SER A 1 196 ? -0.233 12.446 -11.825 1.00 48.53 196 SER A N 1
ATOM 1476 C CA . SER A 1 196 ? -0.172 13.452 -10.759 1.00 48.53 196 SER A CA 1
ATOM 1477 C C . SER A 1 196 ? -1.062 14.605 -11.215 1.00 48.53 196 SER A C 1
ATOM 1479 O O . SER A 1 196 ? -0.861 15.069 -12.330 1.00 48.53 196 SER A O 1
ATOM 1481 N N . GLY A 1 197 ? -2.039 15.052 -10.422 1.00 36.97 197 GLY A N 1
ATOM 1482 C CA . GLY A 1 197 ? -2.943 16.142 -10.812 1.00 36.97 197 GLY A CA 1
ATOM 1483 C C . GLY A 1 197 ? -2.208 17.368 -11.377 1.00 36.97 197 GLY A C 1
ATOM 1484 O O . GLY A 1 197 ? -1.325 17.920 -10.729 1.00 36.97 197 GLY A O 1
ATOM 1485 N N . GLY A 1 198 ? -2.591 17.744 -12.597 1.00 32.19 198 GLY A N 1
ATOM 1486 C CA . GLY A 1 198 ? -2.041 18.825 -13.412 1.00 32.19 198 GLY A CA 1
ATOM 1487 C C . GLY A 1 198 ? -2.145 18.412 -14.881 1.00 32.19 198 GLY A C 1
ATOM 1488 O O . GLY A 1 198 ? -1.628 17.362 -15.250 1.00 32.19 198 GLY A O 1
ATOM 1489 N N . ASN A 1 199 ? -2.849 19.187 -15.709 1.00 34.19 199 ASN A N 1
ATOM 1490 C CA . ASN A 1 199 ? -3.083 18.931 -17.140 1.00 34.19 199 ASN A CA 1
ATOM 1491 C C . ASN A 1 199 ? -1.794 19.044 -17.988 1.00 34.19 199 ASN A C 1
ATOM 1493 O O . ASN A 1 199 ? -1.724 19.816 -18.939 1.00 34.19 199 ASN A O 1
ATOM 1497 N N . GLY A 1 200 ? -0.751 18.294 -17.640 1.00 33.38 200 GLY A N 1
ATOM 1498 C CA . GLY A 1 200 ? 0.440 18.113 -18.456 1.00 33.38 200 GLY A CA 1
ATOM 1499 C C . GLY A 1 200 ? 0.184 17.014 -19.476 1.00 33.38 200 GLY A C 1
ATOM 1500 O O . GLY A 1 200 ? 0.297 15.825 -19.165 1.00 33.38 200 GLY A O 1
ATOM 1501 N N . GLU A 1 201 ? -0.193 17.410 -20.690 1.00 31.86 201 GLU A N 1
ATOM 1502 C CA . GLU A 1 201 ? -0.231 16.523 -21.848 1.00 31.86 201 GLU A CA 1
ATOM 1503 C C . GLU A 1 201 ? 1.119 15.814 -21.992 1.00 31.86 201 GLU A C 1
ATOM 1505 O O . GLU A 1 201 ? 2.158 16.435 -22.214 1.00 31.86 201 GLU A O 1
ATOM 1510 N N . PHE A 1 202 ? 1.103 14.485 -21.908 1.00 37.41 202 PHE A N 1
ATOM 1511 C CA . PHE A 1 202 ? 2.191 13.700 -22.468 1.00 37.41 202 PHE A CA 1
ATOM 1512 C C . PHE A 1 202 ? 2.011 13.793 -23.980 1.00 37.41 202 PHE A C 1
ATOM 1514 O O . PHE A 1 202 ? 1.139 13.128 -24.537 1.00 37.41 202 PHE A O 1
ATOM 1521 N N . ARG A 1 203 ? 2.762 14.679 -24.637 1.00 31.72 203 ARG A N 1
ATOM 1522 C CA . ARG A 1 203 ? 2.768 14.768 -26.098 1.00 31.72 203 ARG A CA 1
ATOM 1523 C C . ARG A 1 203 ? 3.540 13.581 -26.665 1.00 31.72 203 ARG A C 1
ATOM 1525 O O . ARG A 1 203 ? 4.680 13.717 -27.088 1.00 31.72 203 ARG A O 1
ATOM 1532 N N . SER A 1 204 ? 2.910 12.408 -26.664 1.00 32.28 204 SER A N 1
ATOM 1533 C CA . SER A 1 204 ? 3.282 11.328 -27.569 1.00 32.28 204 SER A CA 1
ATOM 1534 C C . SER A 1 204 ? 2.422 11.433 -28.822 1.00 32.28 204 SER A C 1
ATOM 1536 O O . SER A 1 204 ? 1.197 11.430 -28.747 1.00 32.28 204 SER A O 1
ATOM 1538 N N . SER A 1 205 ? 3.053 11.440 -29.994 1.00 28.23 205 SER A N 1
ATOM 1539 C CA . SER A 1 205 ? 2.395 11.172 -31.283 1.00 28.23 205 SER A CA 1
ATOM 1540 C C . SER A 1 205 ? 1.890 9.721 -31.410 1.00 28.23 205 SER A C 1
ATOM 1542 O O . SER A 1 205 ? 1.402 9.322 -32.464 1.00 28.23 205 SER A O 1
ATOM 1544 N N . ALA A 1 206 ? 1.984 8.927 -30.340 1.00 29.17 206 ALA A N 1
ATOM 1545 C CA . ALA A 1 206 ? 1.500 7.560 -30.247 1.00 29.17 206 ALA A CA 1
ATOM 1546 C C . ALA A 1 206 ? 0.228 7.493 -29.387 1.00 29.17 206 ALA A C 1
ATOM 1548 O O . ALA A 1 206 ? 0.147 8.107 -28.320 1.00 29.17 206 ALA A O 1
ATOM 1549 N N . ALA A 1 207 ? -0.760 6.753 -29.895 1.00 25.89 207 ALA A N 1
ATOM 1550 C CA . ALA A 1 207 ? -2.111 6.627 -29.367 1.00 25.89 207 ALA A CA 1
ATOM 1551 C C . ALA A 1 207 ? -2.151 6.305 -27.863 1.00 25.89 207 ALA A C 1
ATOM 1553 O O . ALA A 1 207 ? -1.523 5.363 -27.383 1.00 25.89 207 ALA A O 1
ATOM 1554 N N . THR A 1 208 ? -2.949 7.080 -27.128 1.00 25.48 208 THR A N 1
ATOM 1555 C CA . THR A 1 208 ? -3.311 6.792 -25.738 1.00 25.48 208 THR A CA 1
ATOM 1556 C C . THR A 1 208 ? -4.246 5.585 -25.726 1.00 25.48 208 THR A C 1
ATOM 1558 O O . THR A 1 208 ? -5.364 5.666 -26.231 1.00 25.48 208 THR A O 1
ATOM 1561 N N . ALA A 1 209 ? -3.811 4.460 -25.161 1.00 25.92 209 ALA A N 1
ATOM 1562 C CA . ALA A 1 209 ? -4.713 3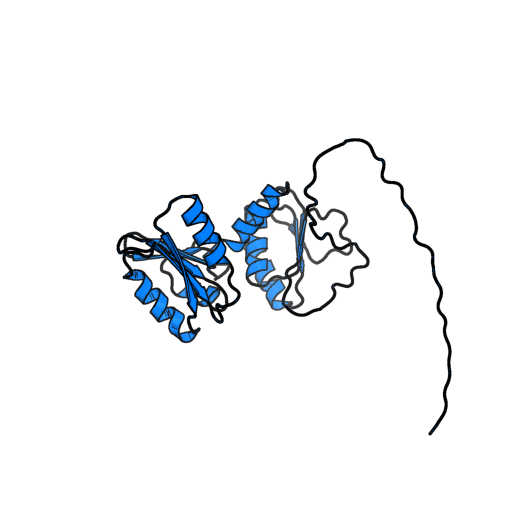.358 -24.851 1.00 25.92 209 ALA A CA 1
ATOM 1563 C C . ALA A 1 209 ? -5.492 3.707 -23.576 1.00 25.92 209 ALA A C 1
ATOM 1565 O O . ALA A 1 209 ? -5.079 3.400 -22.460 1.00 25.92 209 ALA A O 1
ATOM 1566 N N . THR A 1 210 ? -6.620 4.390 -23.746 1.00 27.00 210 THR A N 1
ATOM 1567 C CA . THR A 1 210 ? -7.674 4.416 -22.734 1.00 27.00 210 THR A CA 1
ATOM 1568 C C . THR A 1 210 ? -8.402 3.079 -22.822 1.00 27.00 210 THR A C 1
ATOM 1570 O O . THR A 1 210 ? -8.921 2.735 -23.882 1.00 27.00 210 THR A O 1
ATOM 1573 N N . LEU A 1 211 ? -8.446 2.306 -21.736 1.00 26.03 211 LEU A N 1
ATOM 1574 C CA . LEU A 1 211 ? -9.306 1.124 -21.655 1.00 26.03 211 LEU A CA 1
ATOM 1575 C C . LEU A 1 211 ? -10.769 1.589 -21.590 1.00 26.03 211 LEU A C 1
ATOM 1577 O O . LEU A 1 211 ? -11.334 1.762 -20.515 1.00 26.03 211 LEU A O 1
ATOM 1581 N N . THR A 1 212 ? -11.387 1.833 -22.744 1.00 26.33 212 THR A N 1
ATOM 1582 C CA . THR A 1 212 ? -12.844 1.934 -22.860 1.00 26.33 212 THR A CA 1
ATOM 1583 C C . THR A 1 212 ? -13.395 0.528 -23.058 1.00 26.33 212 THR A C 1
ATOM 1585 O O . THR A 1 212 ? -13.306 -0.031 -24.150 1.00 26.33 212 THR A O 1
ATOM 1588 N N . GLY A 1 213 ? -13.931 -0.062 -21.991 1.00 25.09 213 GLY A N 1
ATOM 1589 C CA . GLY A 1 213 ? -14.737 -1.273 -22.094 1.00 25.09 213 GLY A CA 1
ATOM 1590 C C . GLY A 1 213 ? -16.091 -0.933 -22.712 1.00 25.09 213 GLY A C 1
ATOM 1591 O O . GLY A 1 213 ? -16.910 -0.288 -22.064 1.00 25.09 213 GLY A O 1
ATOM 1592 N N . ASP A 1 214 ? -16.325 -1.355 -23.955 1.00 27.08 214 ASP A N 1
ATOM 1593 C CA . ASP A 1 214 ? -17.664 -1.351 -24.545 1.00 27.08 214 ASP A CA 1
ATOM 1594 C C . ASP A 1 214 ? -18.348 -2.681 -24.214 1.00 27.08 214 ASP A C 1
ATOM 1596 O O . ASP A 1 214 ? -18.031 -3.748 -24.747 1.00 27.08 214 ASP A O 1
ATOM 1600 N N . SER A 1 215 ? -19.265 -2.625 -23.255 1.00 34.50 215 SER A N 1
ATOM 1601 C CA . SER A 1 215 ? -20.136 -3.733 -22.907 1.00 34.50 215 SER A CA 1
ATOM 1602 C C . SER A 1 215 ? -21.257 -3.842 -23.938 1.00 34.50 215 SER A C 1
ATOM 1604 O O . SER A 1 215 ? -22.295 -3.200 -23.773 1.00 34.50 215 SER A O 1
ATOM 1606 N N . ARG A 1 216 ? -21.102 -4.687 -24.963 1.00 29.14 216 ARG A N 1
ATOM 1607 C CA . ARG A 1 216 ? -22.242 -5.287 -25.682 1.00 29.14 216 ARG A CA 1
ATOM 1608 C C . ARG A 1 216 ? -21.819 -6.497 -26.519 1.00 29.14 216 ARG A C 1
ATOM 1610 O O . ARG A 1 216 ? -20.849 -6.480 -27.266 1.00 29.14 216 ARG A O 1
ATOM 1617 N N . ARG A 1 217 ? -22.570 -7.583 -26.336 1.00 32.78 217 ARG A N 1
ATOM 1618 C CA . ARG A 1 217 ? -22.387 -8.906 -26.944 1.00 32.78 217 ARG A CA 1
ATOM 1619 C C . ARG A 1 217 ? -22.588 -8.880 -28.470 1.00 32.78 217 ARG A C 1
ATOM 1621 O O . ARG A 1 217 ? -23.538 -8.269 -28.941 1.00 32.78 217 ARG A O 1
ATOM 1628 N N . GLY A 1 218 ? -21.810 -9.706 -29.180 1.00 28.34 218 GLY A N 1
ATOM 1629 C CA . GLY A 1 218 ? -22.274 -10.454 -30.359 1.00 28.34 218 GLY A CA 1
ATOM 1630 C C . GLY A 1 218 ? -21.787 -9.994 -31.741 1.00 28.34 218 GLY A C 1
ATOM 1631 O O . GLY A 1 218 ? -22.263 -8.991 -32.258 1.00 28.34 218 GLY A O 1
ATOM 1632 N N . ASN A 1 219 ? -20.935 -10.829 -32.363 1.00 27.91 219 ASN A N 1
ATOM 1633 C CA . ASN A 1 219 ? -20.925 -11.261 -33.782 1.00 27.91 219 ASN A CA 1
ATOM 1634 C C . ASN A 1 219 ? -19.503 -11.265 -34.410 1.00 27.91 219 ASN A C 1
ATOM 1636 O O . ASN A 1 219 ? -18.928 -10.198 -34.641 1.00 27.91 219 ASN A O 1
ATOM 1640 N N . PRO A 1 220 ? -18.914 -12.435 -34.738 1.00 34.00 220 PRO A N 1
ATOM 1641 C CA . PRO A 1 220 ? -17.595 -12.514 -35.347 1.00 34.00 220 PRO A CA 1
ATOM 1642 C C . PRO A 1 220 ? -17.729 -12.433 -36.871 1.00 34.00 220 PRO A C 1
ATOM 1644 O O . PRO A 1 220 ? -18.109 -13.416 -37.498 1.00 34.00 220 PRO A O 1
ATOM 1647 N N . ARG A 1 221 ? -17.434 -11.263 -37.460 1.00 33.03 221 ARG A N 1
ATOM 1648 C CA . ARG A 1 221 ? -16.964 -11.038 -38.854 1.00 33.03 221 ARG A CA 1
ATOM 1649 C C . ARG A 1 221 ? -17.228 -9.586 -39.265 1.00 33.03 221 ARG A C 1
ATOM 1651 O O . ARG A 1 221 ? -18.220 -9.309 -39.928 1.00 33.03 221 ARG A O 1
ATOM 1658 N N . ARG A 1 222 ? -16.303 -8.664 -38.979 1.00 29.55 222 ARG A N 1
ATOM 1659 C CA . ARG A 1 222 ? -16.088 -7.467 -39.817 1.00 29.55 222 ARG A CA 1
ATOM 1660 C C . ARG A 1 222 ? -14.605 -7.104 -39.816 1.00 29.55 222 ARG A C 1
ATOM 1662 O O . ARG A 1 222 ? -14.037 -6.778 -38.784 1.00 29.55 222 ARG A O 1
ATOM 1669 N N . ARG A 1 223 ? -13.980 -7.209 -40.992 1.00 30.14 223 ARG A N 1
ATOM 1670 C CA . ARG A 1 223 ? -12.618 -6.734 -41.266 1.00 30.14 223 ARG A CA 1
ATOM 1671 C C . ARG A 1 223 ? -12.553 -5.225 -41.004 1.00 30.14 223 ARG A C 1
ATOM 1673 O O . ARG A 1 223 ? -13.364 -4.491 -41.569 1.00 30.14 223 ARG A O 1
ATOM 1680 N N . CYS A 1 224 ? -11.580 -4.769 -40.215 1.00 28.97 224 CYS A N 1
ATOM 1681 C CA . CYS A 1 224 ? -11.235 -3.351 -40.121 1.00 28.97 224 CYS A CA 1
ATOM 1682 C C . CYS A 1 224 ? -10.854 -2.829 -41.515 1.00 28.97 224 CYS A C 1
ATOM 1684 O O . CYS A 1 224 ? -9.879 -3.288 -42.109 1.00 28.97 224 CYS A O 1
ATOM 1686 N N . ARG A 1 225 ? -11.630 -1.878 -42.048 1.00 28.17 225 ARG A N 1
ATOM 1687 C CA . ARG A 1 225 ? -11.220 -1.042 -43.182 1.00 28.17 225 ARG A CA 1
ATOM 1688 C C . ARG A 1 225 ? -10.716 0.292 -42.641 1.00 28.17 225 ARG A C 1
ATOM 1690 O O . ARG A 1 225 ? -11.425 0.967 -41.903 1.00 28.17 225 ARG A O 1
ATOM 1697 N N . TYR A 1 226 ? -9.509 0.653 -43.055 1.00 31.25 226 TYR A N 1
ATOM 1698 C CA . TYR A 1 226 ? -8.916 1.976 -42.899 1.00 31.25 226 TYR A CA 1
ATOM 1699 C C . TYR A 1 226 ? -9.693 3.015 -43.731 1.00 31.25 226 TYR A C 1
ATOM 1701 O O . TYR A 1 226 ? -10.021 2.757 -44.891 1.00 31.25 226 TYR A O 1
ATOM 1709 N N . ARG A 1 227 ? -9.979 4.188 -43.151 1.00 26.64 227 ARG A N 1
ATOM 1710 C CA . ARG A 1 227 ? -10.447 5.390 -43.862 1.00 26.64 227 ARG A CA 1
ATOM 1711 C C . ARG A 1 227 ? -9.557 6.567 -43.432 1.00 26.64 227 ARG A C 1
ATOM 1713 O O . ARG A 1 227 ? -9.597 6.909 -42.252 1.00 26.64 227 ARG A O 1
ATOM 1720 N N . PRO A 1 228 ? -8.771 7.186 -44.328 1.00 30.11 228 PRO A N 1
ATOM 1721 C CA . PRO A 1 228 ? -8.044 8.405 -43.999 1.00 30.11 228 PRO A CA 1
ATOM 1722 C C . PRO A 1 228 ? -9.007 9.601 -44.002 1.00 30.11 228 PRO A C 1
ATOM 1724 O O . PRO A 1 228 ? -9.791 9.778 -44.937 1.00 30.11 228 PRO A O 1
ATOM 1727 N N . GLY A 1 229 ? -8.972 10.398 -42.932 1.00 30.03 229 GLY A N 1
ATOM 1728 C CA . GLY A 1 229 ? -9.683 11.672 -42.832 1.00 30.03 229 GLY A CA 1
ATOM 1729 C C . GLY A 1 229 ? -8.971 12.755 -43.642 1.00 30.03 229 GLY A C 1
ATOM 1730 O O . GLY A 1 229 ? -7.751 12.879 -43.583 1.00 30.03 229 GLY A O 1
ATOM 1731 N N . ALA A 1 230 ? -9.752 13.500 -44.420 1.00 30.48 230 ALA A N 1
ATOM 1732 C CA . ALA A 1 230 ? -9.307 14.543 -45.330 1.00 30.48 230 ALA A CA 1
ATOM 1733 C C . ALA A 1 230 ? -8.652 15.735 -44.609 1.00 30.48 230 ALA A C 1
ATOM 1735 O O . ALA A 1 230 ? -9.137 16.207 -43.581 1.00 30.48 230 ALA A O 1
ATOM 1736 N N . HIS A 1 231 ? -7.579 16.248 -45.212 1.00 33.09 231 HIS A N 1
ATOM 1737 C CA . HIS A 1 231 ? -7.000 17.554 -44.919 1.00 33.09 231 HIS A CA 1
ATOM 1738 C C . HIS A 1 231 ? -8.020 18.672 -45.177 1.00 33.09 231 HIS A C 1
ATOM 1740 O O . HIS A 1 231 ? -8.573 18.764 -46.271 1.00 33.09 231 HIS A O 1
ATOM 1746 N N . ALA A 1 232 ? -8.186 19.573 -44.208 1.00 31.42 232 ALA A N 1
ATOM 1747 C CA . ALA A 1 232 ? -8.720 20.909 -44.435 1.00 31.42 232 ALA A CA 1
ATOM 1748 C C . ALA A 1 232 ? -7.654 21.930 -44.025 1.00 31.42 232 ALA A C 1
ATOM 1750 O O . ALA A 1 232 ? -7.223 21.987 -42.874 1.00 31.42 232 ALA A O 1
ATOM 1751 N N . ALA A 1 233 ? -7.197 22.684 -45.019 1.00 33.84 233 ALA A N 1
ATOM 1752 C CA . ALA A 1 233 ? -6.277 23.795 -44.893 1.00 33.84 233 ALA A CA 1
ATOM 1753 C C . ALA A 1 233 ? -6.984 25.034 -44.322 1.00 33.84 233 ALA A C 1
ATOM 1755 O O . ALA A 1 233 ? -8.072 25.394 -44.762 1.00 33.84 233 ALA A O 1
ATOM 1756 N N . ALA A 1 234 ? -6.312 25.727 -43.410 1.00 32.19 234 ALA A N 1
ATOM 1757 C CA . ALA A 1 234 ? -6.463 27.155 -43.141 1.00 32.19 234 ALA A CA 1
ATOM 1758 C C . ALA A 1 234 ? -5.092 27.597 -42.597 1.00 32.19 234 ALA A C 1
ATOM 1760 O O . ALA A 1 234 ? -4.597 27.012 -41.645 1.00 32.19 234 ALA A O 1
ATOM 1761 N N . GLY A 1 235 ? -4.329 28.502 -43.200 1.00 28.64 235 GLY A N 1
ATOM 1762 C CA . GLY A 1 235 ? -4.720 29.702 -43.923 1.00 28.64 235 GLY A CA 1
ATOM 1763 C C . GLY A 1 235 ? -4.058 30.871 -43.195 1.00 28.64 235 GLY A C 1
ATOM 1764 O O . GLY A 1 235 ? -4.684 31.518 -42.366 1.00 28.64 235 GLY A O 1
ATOM 1765 N N . PHE A 1 236 ? -2.764 31.078 -43.456 1.00 28.92 236 PHE A N 1
ATOM 1766 C CA . PHE A 1 236 ? -1.994 32.240 -43.008 1.00 28.92 236 PHE A CA 1
ATOM 1767 C C . PHE A 1 236 ? -2.672 33.530 -43.502 1.00 28.92 236 PHE A C 1
ATOM 1769 O O . PHE A 1 236 ? -2.900 33.677 -44.703 1.00 28.92 236 PHE A O 1
ATOM 1776 N N . ARG A 1 237 ? -2.920 34.494 -42.609 1.00 30.86 237 ARG A N 1
ATOM 1777 C CA . ARG A 1 237 ? -3.024 35.912 -42.978 1.00 30.86 237 ARG A CA 1
ATOM 1778 C C . ARG A 1 237 ? -2.273 36.775 -41.971 1.00 30.86 237 ARG A C 1
ATOM 1780 O O . ARG A 1 237 ? -2.630 36.868 -40.803 1.00 30.86 237 ARG A O 1
ATOM 1787 N N . THR A 1 238 ? -1.215 37.381 -42.486 1.00 35.94 238 THR A N 1
ATOM 1788 C CA . THR A 1 238 ? -0.498 38.543 -41.972 1.00 35.94 238 THR A CA 1
ATOM 1789 C C . THR A 1 238 ? -1.398 39.782 -41.972 1.00 35.94 238 THR A C 1
ATOM 1791 O O . THR A 1 238 ? -2.260 39.935 -42.836 1.00 35.94 238 THR A O 1
ATOM 1794 N N . GLY A 1 239 ? -1.169 40.695 -41.027 1.00 28.92 239 GLY A N 1
ATOM 1795 C CA . GLY A 1 239 ? -1.841 41.992 -41.000 1.00 28.92 239 GLY A CA 1
ATOM 1796 C C . GLY A 1 239 ? -1.423 42.841 -39.806 1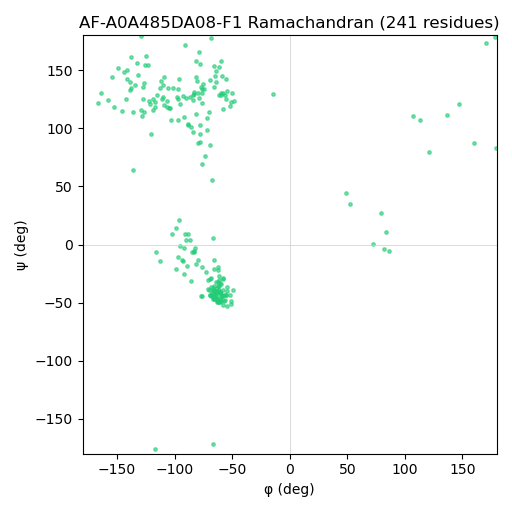.00 28.92 239 GLY A C 1
ATOM 1797 O O . GLY A 1 239 ? -2.107 42.866 -38.792 1.00 28.92 239 GLY A O 1
ATOM 1798 N N . ALA A 1 240 ? -0.291 43.530 -39.938 1.00 33.41 240 ALA A N 1
ATOM 1799 C CA . ALA A 1 240 ? 0.091 44.637 -39.073 1.00 33.41 240 ALA A CA 1
ATOM 1800 C C . ALA A 1 240 ? -0.820 45.854 -39.317 1.00 33.41 240 ALA A C 1
ATOM 1802 O O . ALA A 1 240 ? -1.101 46.167 -40.475 1.00 33.41 240 ALA A O 1
ATOM 1803 N N . ARG A 1 241 ? -1.190 46.587 -38.255 1.00 30.00 241 ARG A N 1
ATOM 1804 C CA . ARG A 1 241 ? -1.291 48.059 -38.263 1.00 30.00 241 ARG A CA 1
ATOM 1805 C C . ARG A 1 241 ? -1.418 48.639 -36.846 1.00 30.00 241 ARG A C 1
ATOM 1807 O O . ARG A 1 241 ? -2.328 48.300 -36.104 1.00 30.00 241 ARG A O 1
ATOM 1814 N N . LEU A 1 242 ? -0.449 49.507 -36.564 1.00 34.91 242 LEU A N 1
ATOM 1815 C CA . LEU A 1 242 ? -0.402 50.666 -35.666 1.00 34.91 242 LEU A CA 1
ATOM 1816 C C . LEU A 1 242 ? -1.749 51.202 -35.145 1.00 34.91 242 LEU A C 1
ATOM 1818 O O . LEU A 1 242 ? -2.605 51.569 -35.950 1.00 34.91 242 LEU A O 1
ATOM 1822 N N . ALA A 1 243 ? -1.842 51.379 -33.826 1.00 39.06 243 ALA A N 1
ATOM 1823 C CA . ALA A 1 243 ? -1.859 52.677 -33.135 1.00 39.06 243 ALA A CA 1
ATOM 1824 C C . ALA A 1 243 ? -1.538 52.450 -31.649 1.00 39.06 243 ALA A C 1
ATOM 1826 O O . ALA A 1 243 ? -1.994 51.411 -31.119 1.00 39.06 243 ALA A O 1
#

Nearest PDB structures (foldseek):
  4k28-assembly1_A  TM=9.878E-01  e=1.851E-24  Pseudomonas putida KT2440
  3pgj-assembly1_D  TM=9.040E-01  e=5.240E-18  Vibrio cholerae O1 biovar El Tor str. N16961
  3pgj-assembly2_C  TM=9.222E-01  e=3.628E-17  Vibrio cholerae O1 biovar El Tor str. N16961
  3o8q-assembly1_A  TM=8.679E-01  e=9.189E-18  Vibrio cholerae O1 biovar El Tor str. N16961
  3o8q-assembly1_B  TM=8.826E-01  e=6.773E-17  Vibrio cholerae O1 biovar El Tor str. N16961

pLDDT: mean 82.73, std 25.99, range [25.09, 98.69]

Foldseek 3Di:
DADPLAAEEEEEEPPQVPDCVQVVVVVVCVVVVHSYGYYYDYADQVCVLVVLVVQLVPVRYFWYFYDPPCFQVVLVRFPAEDPLCVLLSGFGIWGQDPNSGIYGYDCLLVVVQVVCVVVVDQQAAAEEEQEDLPSSSLSVVVSSLVRHHQEYEYHYPDVVSRVSSVVSCCVVRVRYHYHYDDPDCPRHPYYHYDDDPDPDDPPDPDDDPDPDDDDDDDDPDDDDDDDDDDDDDDDDDDDDDDD

Sequence (243 aa):
MVSGFTQVVAVIGHPITQVKSPENFNRYFAEQQMDSVMIPVDIAPEAVADYLLALRGWLNMSGVLVTVPHKQRAATLVDELTPRARHLNAVNVIRKLADGRLQGDMLDGVGFSLAAAAHGFQAEGKTALLSGCGGVGSAIAWGLCEAGIRQLALHDQNPATLQLLHNRLATHFPEVILTPLPDTLSGIHLLVKRFSGGNGEFRSSAATATLTGDSRRGNPRRRCRYRPGAHAAAGFRTGARLA

Solvent-accessible surface area (backbone atoms only — not comparable to full-atom values): 14413 Å² total; per-residue (Å²): 137,88,60,98,79,42,33,36,35,38,38,37,16,49,84,43,88,86,65,60,61,37,62,56,48,36,50,49,23,60,78,68,70,44,68,48,44,43,42,79,42,75,42,58,84,86,48,49,62,59,52,56,57,51,49,41,72,36,85,55,41,55,34,34,36,38,37,57,76,41,20,44,63,50,46,75,70,42,77,41,60,41,72,67,12,55,77,67,50,26,19,39,35,33,40,47,45,98,89,34,49,32,38,28,31,49,50,67,7,54,54,48,50,52,54,38,42,76,73,74,46,70,44,56,74,32,30,33,36,39,38,39,40,53,78,67,36,43,33,36,52,49,33,37,52,78,46,44,27,36,29,42,25,50,38,49,96,48,64,70,48,36,49,54,46,49,54,53,45,52,72,76,39,73,82,39,44,74,41,63,75,68,100,59,71,79,83,54,76,40,82,45,76,65,86,66,97,65,96,72,77,78,87,58,100,60,85,81,85,71,89,75,84,79,90,74,88,87,82,98,82,77,82,89,76,89,76,87,82,80,88,79,90,82,81,91,78,88,81,88,80,90,132

InterPro domains:
  IPR013708 Shikimate dehydrogenase substrate binding, N-terminal [PF08501] (11-94)
  IPR022893 Shikimate dehydrogenase family [PTHR21089] (6-168)
  IPR036291 NAD(P)-binding domain superfamily [SSF51735] (108-191)
  IPR046346 Aminoacid dehydrogenase-like, N-terminal domain superfamily [SSF53223] (2-105)

Radius of gyration: 23.44 Å; Cα contacts (8 Å, |Δi|>4): 357; chains: 1; bounding box: 48×66×68 Å

Mean predicted aligned error: 11.03 Å

Secondary structure (DSSP, 8-state):
---TT-EEEEEEESS-TT--HHHHHHHHHHHTT-SEEEEEEE--GGGHHHHHHHHHH-TTEEEEEE-TTTHHHHHTTSSEE-HHHHHHT--SEEEEPTTS-EEEE--HHHHHHHHHHHTT---BT-EEEEE--SHHHHHHHHHHHHTTBSEEEEE-S-HHHHHHHHHHHHHH-TTSEEE---S--TT-SEEEE---SS------SS----------------PPPP-PPPP------------

Organism: Raoultella planticola (NCBI:txid575)